Protein AF-A0A235EIR7-F1 (afdb_monomer)

Structure (mmCIF, N/CA/C/O backbone):
data_AF-A0A235EIR7-F1
#
_entry.id   AF-A0A235EIR7-F1
#
loop_
_atom_site.group_PDB
_atom_site.id
_atom_site.type_symbol
_atom_site.label_atom_id
_atom_site.label_alt_id
_atom_site.label_comp_id
_atom_site.label_asym_id
_atom_site.label_entity_id
_atom_site.label_seq_id
_atom_site.pdbx_PDB_ins_code
_atom_site.Cartn_x
_atom_site.Cartn_y
_atom_site.Cartn_z
_atom_site.occupancy
_atom_site.B_iso_or_equiv
_atom_site.auth_seq_id
_atom_site.auth_comp_id
_atom_site.auth_asym_id
_atom_site.auth_atom_id
_atom_site.pdbx_PDB_model_num
ATOM 1 N N . MET A 1 1 ? 25.222 9.304 -8.897 1.00 61.84 1 MET A N 1
ATOM 2 C CA . MET A 1 1 ? 23.855 8.825 -8.604 1.00 61.84 1 MET A CA 1
ATOM 3 C C . MET A 1 1 ? 22.902 9.972 -8.895 1.00 61.84 1 MET A C 1
ATOM 5 O O . MET A 1 1 ? 23.181 11.070 -8.431 1.00 61.84 1 MET A O 1
ATOM 9 N N . SER A 1 2 ? 21.872 9.771 -9.722 1.00 89.44 2 SER A N 1
ATOM 10 C CA . SER A 1 2 ? 20.878 10.826 -9.991 1.00 89.44 2 SER A CA 1
ATOM 11 C C . SER A 1 2 ? 20.005 11.086 -8.756 1.00 89.44 2 SER A C 1
ATOM 13 O O . SER A 1 2 ? 19.910 10.228 -7.878 1.00 89.44 2 SER A O 1
ATOM 15 N N . LEU A 1 3 ? 19.339 12.244 -8.689 1.00 94.12 3 LEU A N 1
ATOM 16 C CA . LEU A 1 3 ? 18.404 12.558 -7.595 1.00 94.12 3 LEU A CA 1
ATOM 17 C C . LEU A 1 3 ? 17.254 11.540 -7.521 1.00 94.12 3 LEU A C 1
ATOM 19 O O . LEU A 1 3 ? 16.863 11.138 -6.430 1.00 94.12 3 LEU A O 1
ATOM 23 N N . LEU A 1 4 ? 16.786 11.050 -8.674 1.00 95.69 4 LEU A N 1
ATOM 24 C CA . LEU A 1 4 ? 15.785 9.984 -8.756 1.00 95.69 4 LEU A CA 1
ATOM 25 C C . LEU A 1 4 ? 16.284 8.682 -8.115 1.00 95.69 4 LEU A C 1
ATOM 27 O O . LEU A 1 4 ? 15.592 8.085 -7.296 1.00 95.69 4 LEU A O 1
ATOM 31 N N . GLN A 1 5 ? 17.505 8.255 -8.457 1.00 95.31 5 GLN A N 1
ATOM 32 C CA . GLN A 1 5 ? 18.112 7.061 -7.863 1.00 95.31 5 GLN A CA 1
ATOM 33 C C . GLN A 1 5 ? 18.296 7.219 -6.351 1.00 95.31 5 GLN A C 1
ATOM 35 O O . GLN A 1 5 ? 18.041 6.277 -5.607 1.00 95.31 5 GLN A O 1
ATOM 40 N N . ALA A 1 6 ? 18.707 8.407 -5.898 1.00 96.00 6 ALA A N 1
ATOM 41 C CA . ALA A 1 6 ? 18.855 8.708 -4.479 1.00 96.00 6 ALA A CA 1
ATOM 42 C C . ALA A 1 6 ? 17.518 8.587 -3.732 1.00 96.00 6 ALA A C 1
ATOM 44 O O . ALA A 1 6 ? 17.465 7.967 -2.673 1.00 96.00 6 ALA A O 1
ATOM 45 N N . GLN A 1 7 ? 16.436 9.130 -4.300 1.00 96.12 7 GLN A N 1
ATOM 46 C CA . GLN A 1 7 ? 15.106 9.062 -3.696 1.00 96.12 7 GLN A CA 1
ATOM 47 C C . GLN A 1 7 ? 14.572 7.625 -3.651 1.00 96.12 7 GLN A C 1
ATOM 49 O O . GLN A 1 7 ? 14.084 7.198 -2.610 1.00 96.12 7 GLN A O 1
ATOM 54 N N . LEU A 1 8 ? 14.715 6.855 -4.734 1.00 97.69 8 LEU A N 1
ATOM 55 C CA . LEU A 1 8 ? 14.309 5.445 -4.760 1.00 97.69 8 LEU A CA 1
ATOM 56 C C . LEU A 1 8 ? 15.098 4.599 -3.753 1.00 97.69 8 LEU A C 1
ATOM 58 O O . LEU A 1 8 ? 14.519 3.742 -3.092 1.00 97.69 8 LEU A O 1
ATOM 62 N N . ALA A 1 9 ? 16.400 4.854 -3.602 1.00 97.12 9 ALA A N 1
ATOM 63 C CA . ALA A 1 9 ? 17.218 4.181 -2.597 1.00 97.12 9 ALA A CA 1
ATOM 64 C C . ALA A 1 9 ? 16.769 4.538 -1.170 1.00 97.12 9 ALA A C 1
ATOM 66 O O . ALA A 1 9 ? 16.620 3.645 -0.340 1.00 97.12 9 ALA A O 1
ATOM 67 N N . ALA A 1 10 ? 16.500 5.818 -0.893 1.00 96.88 10 ALA A N 1
ATOM 68 C CA . ALA A 1 10 ? 15.981 6.258 0.402 1.00 96.88 10 ALA A CA 1
ATOM 69 C C . ALA A 1 10 ? 14.604 5.646 0.709 1.00 96.88 10 ALA A C 1
ATOM 71 O O . ALA A 1 10 ? 14.389 5.152 1.812 1.00 96.88 10 ALA A O 1
ATOM 72 N N . ALA A 1 11 ? 13.703 5.608 -0.276 1.00 98.06 11 ALA A N 1
ATOM 73 C CA . ALA A 1 11 ? 12.389 4.990 -0.144 1.00 98.06 11 ALA A CA 1
ATOM 74 C C . ALA A 1 11 ? 12.488 3.477 0.104 1.00 98.06 11 ALA A C 1
ATOM 76 O O . ALA A 1 11 ? 11.821 2.958 0.993 1.00 98.06 11 ALA A O 1
ATOM 77 N N . ALA A 1 12 ? 13.363 2.767 -0.615 1.00 98.31 12 ALA A N 1
ATOM 78 C CA . ALA A 1 12 ? 13.602 1.347 -0.366 1.00 98.31 12 ALA A CA 1
ATOM 79 C C . ALA A 1 12 ? 14.111 1.099 1.063 1.00 98.31 12 ALA A C 1
ATOM 81 O O . ALA A 1 12 ? 13.585 0.230 1.751 1.00 98.31 12 ALA A O 1
ATOM 82 N N . LEU A 1 13 ? 15.078 1.893 1.540 1.00 97.94 13 LEU A N 1
ATOM 83 C CA . LEU A 1 13 ? 15.561 1.801 2.921 1.00 97.94 13 LEU A CA 1
ATOM 84 C C . LEU A 1 13 ? 14.446 2.085 3.929 1.00 97.94 13 LEU A C 1
ATOM 86 O O . LEU A 1 13 ? 14.312 1.353 4.900 1.00 97.94 13 LEU A O 1
ATOM 90 N N . PHE A 1 14 ? 13.616 3.095 3.682 1.00 97.81 14 PHE A N 1
ATOM 91 C CA . PHE A 1 14 ? 12.465 3.405 4.523 1.00 97.81 14 PHE A CA 1
ATOM 92 C C . PHE A 1 14 ? 11.480 2.227 4.604 1.00 97.81 14 PHE A C 1
ATOM 94 O O . PHE A 1 14 ? 11.124 1.787 5.697 1.00 97.81 14 PHE A O 1
ATOM 101 N N . PHE A 1 15 ? 11.085 1.652 3.467 1.00 98.56 15 PHE A N 1
ATOM 102 C CA . PHE A 1 15 ? 10.171 0.509 3.443 1.00 98.56 15 PHE A CA 1
ATOM 103 C C . PHE A 1 15 ? 10.779 -0.738 4.101 1.00 98.56 15 PHE A C 1
ATOM 105 O O . PHE A 1 15 ? 10.100 -1.425 4.863 1.00 98.56 15 PHE A O 1
ATOM 112 N N . GLU A 1 16 ? 12.055 -1.031 3.857 1.00 98.25 16 GLU A N 1
ATOM 113 C CA . GLU A 1 16 ? 12.691 -2.242 4.385 1.00 98.25 16 GLU A CA 1
ATOM 114 C C . GLU A 1 16 ? 13.093 -2.114 5.862 1.00 98.25 16 GLU A C 1
ATOM 116 O O . GLU A 1 16 ? 12.940 -3.070 6.620 1.00 98.25 16 GLU A O 1
ATOM 121 N N . GLN A 1 17 ? 13.584 -0.953 6.298 1.00 97.00 17 GLN A N 1
ATOM 122 C CA . GLN A 1 17 ? 14.149 -0.770 7.641 1.00 97.00 17 GLN A CA 1
ATOM 123 C C . GLN A 1 17 ? 13.152 -0.157 8.622 1.00 97.00 17 GLN A C 1
ATOM 125 O O . GLN A 1 17 ? 13.036 -0.640 9.747 1.00 97.00 17 GLN A O 1
ATOM 130 N N . GLU A 1 18 ? 12.399 0.862 8.202 1.00 95.31 18 GLU A N 1
ATOM 131 C CA . GLU A 1 18 ? 11.473 1.562 9.099 1.00 95.31 18 GLU A CA 1
ATOM 132 C C . GLU A 1 18 ? 10.113 0.867 9.180 1.00 95.31 18 GLU A C 1
ATOM 134 O O . GLU A 1 18 ? 9.517 0.793 10.259 1.00 95.31 18 GLU A O 1
ATOM 139 N N . LEU A 1 19 ? 9.640 0.312 8.056 1.00 96.88 19 LEU A N 1
ATOM 140 C CA . LEU A 1 19 ? 8.395 -0.464 8.000 1.00 96.88 19 LEU A CA 1
ATOM 141 C C . LEU A 1 19 ? 8.618 -1.981 8.111 1.00 96.88 19 LEU A C 1
ATOM 143 O O . LEU A 1 19 ? 7.667 -2.727 8.344 1.00 96.88 19 LEU A O 1
ATOM 147 N N . GLY A 1 20 ? 9.857 -2.460 7.967 1.00 97.50 20 GLY A N 1
ATOM 148 C CA . GLY A 1 20 ? 10.180 -3.885 8.076 1.00 97.50 20 GLY A CA 1
ATOM 149 C C . GLY A 1 20 ? 9.637 -4.738 6.925 1.00 97.50 20 GLY A C 1
ATOM 150 O O . GLY A 1 20 ? 9.387 -5.935 7.129 1.00 97.50 20 GLY A O 1
ATOM 151 N N . LEU A 1 21 ? 9.395 -4.131 5.757 1.00 98.44 21 LEU A N 1
ATOM 152 C CA . LEU A 1 21 ? 8.868 -4.810 4.576 1.00 98.44 21 LEU A CA 1
ATOM 153 C C . LEU A 1 21 ? 9.957 -5.603 3.857 1.00 98.44 21 LEU A C 1
ATOM 155 O O . LEU A 1 21 ? 11.129 -5.235 3.826 1.00 98.44 21 LEU A O 1
ATOM 159 N N . GLN A 1 22 ? 9.557 -6.699 3.228 1.00 97.56 22 GLN A N 1
ATOM 160 C CA . GLN A 1 22 ? 10.432 -7.476 2.368 1.00 97.56 22 GLN A CA 1
ATOM 161 C C . GLN A 1 22 ? 10.454 -6.868 0.965 1.00 97.56 22 GLN A C 1
ATOM 163 O O . GLN A 1 22 ? 9.411 -6.585 0.378 1.00 97.56 22 GLN A O 1
ATOM 168 N N . SER A 1 23 ? 11.663 -6.699 0.426 1.00 96.56 23 SER A N 1
ATOM 169 C CA . SER A 1 23 ? 11.887 -6.221 -0.939 1.00 96.56 23 SER A CA 1
ATOM 170 C C . SER A 1 23 ? 11.016 -6.975 -1.959 1.00 96.56 23 SER A C 1
ATOM 172 O O . SER A 1 23 ? 11.012 -8.213 -1.919 1.00 96.56 23 SER A O 1
ATOM 174 N N . PRO A 1 24 ? 10.367 -6.298 -2.931 1.00 95.44 24 PRO A N 1
ATOM 175 C CA . PRO A 1 24 ? 9.534 -6.947 -3.946 1.00 95.44 24 PRO A CA 1
ATOM 176 C C . PRO A 1 24 ? 10.280 -8.060 -4.687 1.00 95.44 24 PRO A C 1
ATOM 178 O O . PRO A 1 24 ? 9.739 -9.134 -4.918 1.00 95.44 24 PRO A O 1
ATOM 181 N N . LEU A 1 25 ? 11.570 -7.858 -4.973 1.00 94.25 25 LEU A N 1
ATOM 182 C CA . LEU A 1 25 ? 12.414 -8.829 -5.683 1.00 94.25 25 LEU A CA 1
ATOM 183 C C . LEU A 1 25 ? 12.641 -10.136 -4.906 1.00 94.25 25 LEU A C 1
ATOM 185 O O . LEU A 1 25 ? 13.075 -11.133 -5.480 1.00 94.25 25 LEU A O 1
ATOM 189 N N . LYS A 1 26 ? 12.370 -10.132 -3.598 1.00 94.50 26 LYS A N 1
ATOM 190 C CA . LYS A 1 26 ? 12.473 -11.299 -2.718 1.00 94.50 26 LYS A CA 1
ATOM 191 C C . LYS A 1 26 ? 11.108 -11.914 -2.413 1.00 94.50 26 LYS A C 1
ATOM 193 O O . LYS A 1 26 ? 11.068 -12.936 -1.738 1.00 94.50 26 LYS A O 1
ATOM 198 N N . MET A 1 27 ? 9.999 -11.304 -2.830 1.00 94.00 27 MET A N 1
ATOM 199 C CA . MET A 1 27 ? 8.659 -11.801 -2.507 1.00 94.00 27 MET A CA 1
ATOM 200 C C . MET A 1 27 ? 8.339 -13.079 -3.292 1.00 94.00 27 MET A C 1
ATOM 202 O O . MET A 1 27 ? 8.715 -13.161 -4.463 1.00 94.00 27 MET A O 1
ATOM 206 N N . PRO A 1 28 ? 7.598 -14.049 -2.716 1.00 91.06 28 PRO A N 1
ATOM 207 C CA . PRO A 1 28 ? 7.274 -15.313 -3.387 1.00 91.06 28 PRO A CA 1
ATOM 208 C C . PRO A 1 28 ? 6.647 -15.146 -4.777 1.00 91.06 28 PRO A C 1
ATOM 210 O O . PRO A 1 28 ? 6.964 -15.911 -5.683 1.00 91.06 28 PRO A O 1
ATOM 213 N N . ARG A 1 29 ? 5.824 -14.103 -4.974 1.00 90.44 29 ARG A N 1
ATOM 214 C CA . ARG A 1 29 ? 5.215 -13.755 -6.273 1.00 90.44 29 ARG A CA 1
ATOM 215 C C . ARG A 1 29 ? 6.249 -13.579 -7.394 1.00 90.44 29 ARG A C 1
ATOM 217 O O . ARG A 1 29 ? 5.975 -13.874 -8.552 1.00 90.44 29 ARG A O 1
ATOM 224 N N . TYR A 1 30 ? 7.434 -13.094 -7.047 1.00 91.56 30 TYR A N 1
ATOM 225 C CA . TYR A 1 30 ? 8.451 -12.621 -7.980 1.00 91.56 30 TYR A CA 1
ATOM 226 C C . TYR A 1 30 ? 9.769 -13.402 -7.906 1.00 91.56 30 TYR A C 1
ATOM 228 O O . TYR A 1 30 ? 10.601 -13.326 -8.818 1.00 91.56 30 TYR A O 1
ATOM 236 N N . GLN A 1 31 ? 9.962 -14.164 -6.831 1.00 84.88 31 GLN A N 1
ATOM 237 C CA . GLN A 1 31 ? 11.179 -14.903 -6.548 1.00 84.88 31 GLN A CA 1
ATOM 238 C C . GLN A 1 31 ? 11.546 -15.837 -7.710 1.00 84.88 31 GLN A C 1
ATOM 240 O O . GLN A 1 31 ? 10.731 -16.610 -8.207 1.00 84.88 31 GLN A O 1
ATOM 245 N N . GLY A 1 32 ? 12.797 -15.742 -8.167 1.00 84.25 32 GLY A N 1
ATOM 246 C CA . GLY A 1 32 ? 13.323 -16.552 -9.270 1.00 84.25 32 GLY A CA 1
ATOM 247 C C . GLY A 1 32 ? 12.930 -16.084 -10.678 1.00 84.25 32 GLY A C 1
ATOM 248 O O . GLY A 1 32 ? 13.544 -16.542 -11.638 1.00 84.25 32 GLY A O 1
ATOM 249 N N . GLN A 1 33 ? 11.980 -15.152 -10.821 1.00 86.50 33 GLN A N 1
ATOM 250 C CA . GLN A 1 33 ? 11.515 -14.656 -12.125 1.00 86.50 33 GLN A CA 1
ATOM 251 C C . GLN A 1 33 ? 12.112 -13.298 -12.505 1.00 86.50 33 GLN A C 1
ATOM 253 O O . GLN A 1 33 ? 12.386 -13.047 -13.679 1.00 86.50 33 GLN A O 1
ATOM 258 N N . ILE A 1 34 ? 12.314 -12.424 -11.518 1.00 90.06 34 ILE A N 1
ATOM 259 C CA . ILE A 1 34 ? 12.848 -11.074 -11.712 1.00 90.06 34 ILE A CA 1
ATOM 260 C C . ILE A 1 34 ? 14.072 -10.846 -10.827 1.00 90.06 34 ILE A C 1
ATOM 262 O O . ILE A 1 34 ? 14.204 -11.435 -9.755 1.00 90.06 34 ILE A O 1
ATOM 266 N N . ARG A 1 35 ? 14.976 -9.970 -11.270 1.00 89.44 35 ARG A N 1
ATOM 267 C CA . ARG A 1 35 ? 16.183 -9.589 -10.507 1.00 89.44 35 ARG A CA 1
ATOM 268 C C . ARG A 1 35 ? 16.364 -8.084 -10.354 1.00 89.44 35 ARG A C 1
ATOM 270 O O . AR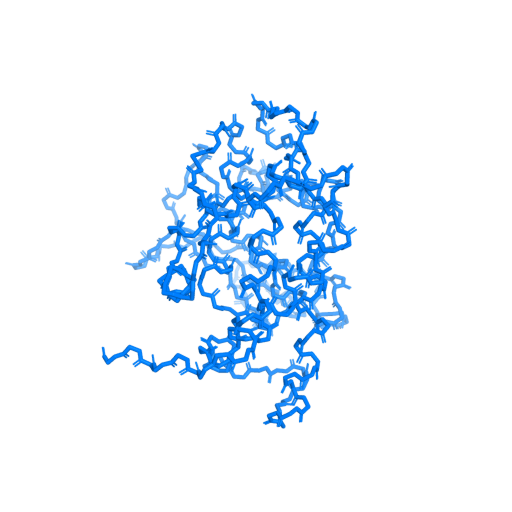G A 1 35 ? 17.307 -7.649 -9.701 1.00 89.44 35 ARG A O 1
ATOM 277 N N . ARG A 1 36 ? 15.490 -7.293 -10.974 1.00 92.06 36 ARG A N 1
ATOM 278 C CA . ARG A 1 36 ? 15.582 -5.836 -10.992 1.00 92.06 36 ARG A CA 1
ATOM 279 C C . ARG A 1 36 ? 14.213 -5.189 -11.146 1.00 92.06 36 ARG A C 1
ATOM 281 O O . ARG A 1 36 ? 13.247 -5.833 -11.562 1.00 92.06 36 ARG A O 1
ATOM 288 N N . ILE A 1 37 ? 14.185 -3.905 -10.820 1.00 94.69 37 ILE A N 1
ATOM 289 C CA . ILE A 1 37 ? 13.099 -2.989 -11.137 1.00 94.69 37 ILE A CA 1
ATOM 290 C C . ILE A 1 37 ? 13.652 -2.020 -12.180 1.00 94.69 37 ILE A C 1
ATOM 292 O O . ILE A 1 37 ? 14.618 -1.306 -11.910 1.00 94.69 37 ILE A O 1
ATOM 296 N N . 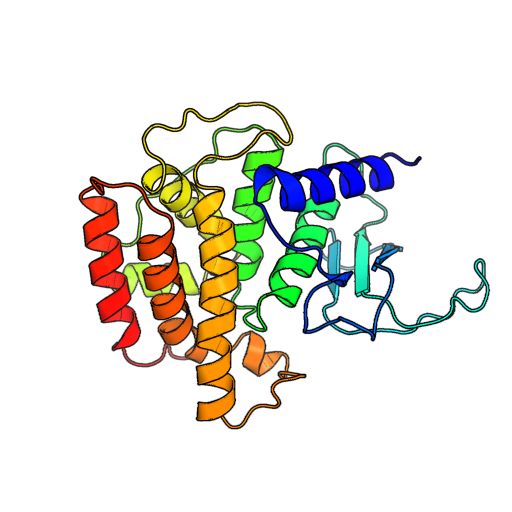ASP A 1 38 ? 13.062 -2.023 -13.368 1.00 94.50 38 ASP A N 1
ATOM 297 C CA . ASP A 1 38 ? 13.396 -1.082 -14.424 1.00 94.50 38 ASP A CA 1
ATOM 298 C C . ASP A 1 38 ? 12.594 0.205 -14.202 1.00 94.50 38 ASP A C 1
ATOM 300 O O . ASP A 1 38 ? 11.373 0.175 -14.046 1.00 94.50 38 ASP A O 1
ATOM 304 N N . VAL A 1 39 ? 13.290 1.343 -14.173 1.00 95.38 39 VAL A N 1
ATOM 305 C CA . VAL A 1 39 ? 12.678 2.663 -13.974 1.00 95.38 39 VAL A CA 1
ATOM 306 C C . VAL A 1 39 ? 12.725 3.429 -15.287 1.00 95.38 39 VAL A C 1
ATOM 308 O O . VAL A 1 39 ? 13.803 3.742 -15.798 1.00 95.38 39 VAL A O 1
ATOM 311 N N . HIS A 1 40 ? 11.559 3.719 -15.852 1.00 94.56 40 HIS A N 1
ATOM 312 C CA . HIS A 1 40 ? 11.405 4.454 -17.102 1.00 94.56 40 HIS A CA 1
ATOM 313 C C . HIS A 1 40 ? 11.014 5.894 -16.804 1.00 94.56 40 HIS A C 1
ATOM 315 O O . HIS A 1 40 ? 10.059 6.137 -16.077 1.00 94.56 40 HIS A O 1
ATOM 321 N N . VAL A 1 41 ? 11.726 6.852 -17.393 1.00 95.12 41 VAL A N 1
ATOM 322 C CA . VAL A 1 41 ? 11.374 8.275 -17.314 1.00 95.12 41 VAL A CA 1
ATOM 323 C C . VAL A 1 41 ? 10.823 8.691 -18.669 1.00 95.12 41 VAL A C 1
ATOM 325 O O . VAL A 1 41 ? 11.571 8.746 -19.646 1.00 95.12 41 VAL A O 1
ATOM 328 N N . LEU A 1 42 ? 9.509 8.903 -18.745 1.00 94.50 42 LEU A N 1
ATOM 329 C CA . LEU A 1 42 ? 8.774 9.063 -20.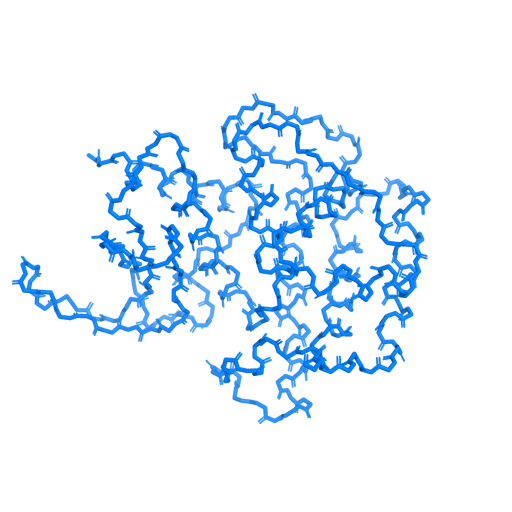002 1.00 94.50 42 LEU A CA 1
ATOM 330 C C . LEU A 1 42 ? 7.820 10.256 -19.938 1.00 94.50 42 LEU A C 1
ATOM 332 O O . LEU A 1 42 ? 7.319 10.615 -18.876 1.00 94.50 42 LEU A O 1
ATOM 336 N N . GLN A 1 43 ? 7.508 10.846 -21.093 1.00 95.12 43 GLN A N 1
ATOM 337 C CA . GLN A 1 43 ? 6.390 11.780 -21.181 1.00 95.12 43 GLN A CA 1
ATOM 338 C C . GLN A 1 43 ? 5.080 10.997 -21.030 1.00 95.12 43 GLN A C 1
ATOM 340 O O . GLN A 1 43 ? 4.770 10.144 -21.861 1.00 95.12 43 GLN A O 1
ATOM 345 N N . LEU A 1 44 ? 4.317 11.284 -19.976 1.00 91.75 44 LEU A N 1
ATOM 346 C CA . LEU A 1 44 ? 3.045 10.615 -19.708 1.00 91.75 44 LEU A CA 1
ATOM 347 C C . LEU A 1 44 ? 1.880 11.444 -20.233 1.00 91.75 44 LEU A C 1
ATOM 349 O O . LEU A 1 44 ? 1.870 12.668 -20.120 1.00 91.75 44 LEU A O 1
ATOM 353 N N . ALA A 1 45 ? 0.883 10.763 -20.802 1.00 86.88 45 ALA A N 1
ATOM 354 C CA . ALA A 1 45 ? -0.353 11.407 -21.240 1.00 86.88 45 ALA A CA 1
ATOM 355 C C . ALA A 1 45 ? -1.239 11.823 -20.052 1.00 86.88 45 ALA A C 1
ATOM 357 O O . ALA A 1 45 ? -2.006 12.778 -20.161 1.00 86.88 45 ALA A O 1
ATOM 358 N N . ARG A 1 46 ? -1.163 11.085 -18.935 1.00 86.12 46 ARG A N 1
ATOM 359 C CA . ARG A 1 46 ? -1.896 11.321 -17.682 1.00 86.12 46 ARG A CA 1
ATOM 360 C C . ARG A 1 46 ? -1.085 10.795 -16.498 1.00 86.12 46 ARG A C 1
ATOM 362 O O . ARG A 1 46 ? -0.348 9.826 -16.657 1.00 86.12 46 ARG A O 1
ATOM 369 N N . GLY A 1 47 ? -1.300 11.386 -15.323 1.00 88.12 47 GLY A N 1
ATOM 370 C CA . GLY A 1 47 ? -0.644 10.983 -14.078 1.00 88.12 47 GLY A CA 1
ATOM 371 C C . GLY A 1 47 ? 0.822 11.415 -13.987 1.00 88.12 47 GLY A C 1
ATOM 372 O O . GLY A 1 47 ? 1.390 11.963 -14.932 1.00 88.12 47 GLY A O 1
ATOM 373 N N . ASN A 1 48 ? 1.422 11.172 -12.822 1.00 93.56 48 ASN A N 1
ATOM 374 C CA . ASN A 1 48 ? 2.828 11.486 -12.549 1.00 93.56 48 ASN A CA 1
ATOM 375 C C . ASN A 1 48 ? 3.725 10.241 -12.568 1.00 93.56 48 ASN A C 1
ATOM 377 O O . ASN A 1 48 ? 4.939 10.370 -12.726 1.00 93.56 48 ASN A O 1
ATOM 381 N N . GLY A 1 49 ? 3.141 9.051 -12.435 1.00 96.00 49 GLY A N 1
ATOM 382 C CA . GLY A 1 49 ? 3.850 7.783 -12.433 1.00 96.00 49 GLY A CA 1
ATOM 383 C C . GLY A 1 49 ? 2.898 6.593 -12.533 1.00 96.00 49 GLY A C 1
ATOM 384 O O . GLY A 1 49 ? 1.679 6.766 -12.608 1.00 96.00 49 GLY A O 1
ATOM 385 N N . SER A 1 50 ? 3.478 5.399 -12.624 1.00 96.25 50 SER A N 1
ATOM 386 C CA . SER A 1 50 ? 2.765 4.125 -12.513 1.00 96.25 50 SER A CA 1
ATOM 387 C C . SER A 1 50 ? 3.722 2.978 -12.187 1.00 96.25 50 SER A C 1
ATOM 389 O O . SER A 1 50 ? 4.795 2.884 -12.794 1.00 96.25 50 SER A O 1
ATOM 391 N N . ALA A 1 51 ? 3.287 2.036 -11.357 1.00 96.94 51 ALA A N 1
ATOM 392 C CA . ALA A 1 51 ? 3.965 0.766 -11.123 1.00 96.94 51 ALA A CA 1
ATOM 393 C C . ALA A 1 51 ? 3.244 -0.407 -11.805 1.00 96.94 51 ALA A C 1
ATOM 395 O O . ALA A 1 51 ? 2.038 -0.595 -11.638 1.00 96.94 51 ALA A O 1
ATOM 396 N N . GLY A 1 52 ? 4.000 -1.227 -12.537 1.00 94.38 52 GLY A N 1
ATOM 397 C CA . GLY A 1 52 ? 3.528 -2.491 -13.101 1.00 94.38 52 GLY A CA 1
ATOM 398 C C . GLY A 1 52 ? 3.805 -3.666 -12.164 1.00 94.38 52 GLY A C 1
ATOM 399 O O . GLY A 1 52 ? 4.867 -3.738 -11.550 1.00 94.38 52 GLY A O 1
ATOM 400 N N . ASP A 1 53 ? 2.871 -4.610 -12.091 1.00 93.06 53 ASP A N 1
ATOM 401 C CA . ASP A 1 53 ? 2.960 -5.828 -11.273 1.00 93.06 53 ASP A CA 1
ATOM 402 C C . ASP A 1 53 ? 3.316 -7.089 -12.080 1.00 93.06 53 ASP A C 1
ATOM 404 O O . ASP A 1 53 ? 3.461 -8.180 -11.526 1.00 93.06 53 ASP A O 1
ATOM 408 N N . ALA A 1 54 ? 3.460 -6.955 -13.397 1.00 92.00 54 ALA A N 1
ATOM 409 C CA . ALA A 1 54 ? 3.874 -8.030 -14.283 1.00 92.00 54 ALA A CA 1
ATOM 410 C C . ALA A 1 54 ? 5.404 -8.098 -14.413 1.00 92.00 54 ALA A C 1
ATOM 412 O O . ALA A 1 54 ? 6.096 -7.080 -14.474 1.00 92.00 54 ALA A O 1
ATOM 413 N N . ALA A 1 55 ? 5.931 -9.318 -14.531 1.00 91.69 55 ALA A N 1
ATOM 414 C CA . ALA A 1 55 ? 7.328 -9.555 -14.876 1.00 91.69 55 ALA A CA 1
ATOM 415 C C . ALA A 1 55 ? 7.524 -9.386 -16.394 1.00 91.69 55 ALA A C 1
ATOM 417 O O . ALA A 1 55 ? 7.205 -10.288 -17.172 1.00 91.69 55 ALA A O 1
ATOM 418 N N . ILE A 1 56 ? 8.068 -8.245 -16.821 1.00 90.88 56 ILE A N 1
ATOM 419 C CA . ILE A 1 56 ? 8.214 -7.884 -18.239 1.00 90.88 56 ILE A CA 1
ATOM 420 C C . ILE A 1 56 ? 9.680 -7.956 -18.668 1.00 90.88 56 ILE A C 1
ATOM 422 O O . ILE A 1 56 ? 10.578 -7.535 -17.943 1.00 90.88 56 ILE A O 1
ATOM 426 N N . GLN A 1 57 ? 9.942 -8.475 -19.869 1.00 89.06 57 GLN A N 1
ATOM 427 C CA . GLN A 1 57 ? 11.259 -8.386 -20.499 1.00 89.06 57 GLN A CA 1
ATOM 428 C C . GLN A 1 57 ? 11.269 -7.233 -21.505 1.00 89.06 57 GLN A C 1
ATOM 430 O O . GLN A 1 57 ? 10.604 -7.296 -22.539 1.00 89.06 57 GLN A O 1
ATOM 435 N N . TYR A 1 58 ? 12.049 -6.193 -21.215 1.00 85.00 58 TYR A N 1
ATOM 436 C CA . TYR A 1 58 ? 12.253 -5.074 -22.130 1.00 85.00 58 TYR A CA 1
ATOM 437 C C . TYR A 1 58 ? 13.503 -5.261 -22.982 1.00 85.00 58 TYR A C 1
ATOM 439 O O . TYR A 1 58 ? 14.521 -5.789 -22.537 1.00 85.00 58 TYR A O 1
ATOM 447 N N . ARG A 1 59 ? 13.437 -4.755 -24.215 1.00 83.19 59 ARG A N 1
ATOM 448 C CA . ARG A 1 59 ? 14.587 -4.629 -25.112 1.00 83.19 59 ARG A CA 1
ATOM 449 C C . ARG A 1 59 ? 14.926 -3.157 -25.282 1.00 83.19 59 ARG A C 1
ATOM 451 O O . ARG A 1 59 ? 14.204 -2.421 -25.955 1.00 83.19 59 ARG A O 1
ATOM 458 N N . TYR A 1 60 ? 16.026 -2.723 -24.679 1.00 83.69 60 TYR A N 1
ATOM 459 C CA . TYR A 1 60 ? 16.453 -1.331 -24.744 1.00 83.69 60 TYR A CA 1
ATOM 460 C C . TYR A 1 60 ? 17.482 -1.127 -25.849 1.00 83.69 60 TYR A C 1
ATOM 462 O O . TYR A 1 60 ? 18.555 -1.722 -25.835 1.00 83.69 60 TYR A O 1
ATOM 470 N N . ARG A 1 61 ? 17.209 -0.193 -26.767 1.00 80.62 61 ARG A N 1
ATOM 471 C CA . ARG A 1 61 ? 18.138 0.134 -27.864 1.00 80.62 61 ARG A CA 1
ATOM 472 C C . ARG A 1 61 ? 19.526 0.568 -27.373 1.00 80.62 61 ARG A C 1
ATOM 474 O O . ARG A 1 61 ? 20.515 0.237 -28.009 1.00 80.62 61 ARG A O 1
ATOM 481 N N . LYS A 1 62 ? 19.594 1.319 -26.264 1.00 77.81 62 LYS A N 1
ATOM 482 C CA . LYS A 1 62 ? 20.844 1.895 -25.729 1.00 77.81 62 LYS A CA 1
ATOM 483 C C . LYS A 1 62 ? 21.547 1.041 -24.671 1.00 77.81 62 LYS A C 1
ATOM 485 O O . LYS A 1 62 ? 22.716 1.288 -24.409 1.00 77.81 62 LYS A O 1
ATOM 490 N N . PHE A 1 63 ? 20.858 0.074 -24.066 1.00 70.00 63 PHE A N 1
ATOM 491 C CA . PHE A 1 63 ? 21.409 -0.747 -22.979 1.00 70.00 63 PHE A CA 1
ATOM 492 C C . PHE A 1 63 ? 21.651 -2.205 -23.397 1.00 70.00 63 PHE A C 1
ATOM 494 O O . PHE A 1 63 ? 21.990 -3.026 -22.553 1.00 70.00 63 PHE A O 1
ATOM 501 N N . GLY A 1 64 ? 21.493 -2.536 -24.684 1.00 67.88 64 GLY A N 1
ATOM 502 C CA . GLY A 1 64 ? 21.572 -3.915 -25.165 1.00 67.88 64 GLY A CA 1
ATOM 503 C C . GLY A 1 64 ? 20.425 -4.788 -24.645 1.00 67.88 64 GLY A C 1
ATOM 504 O O . GLY A 1 64 ? 19.464 -4.301 -24.038 1.00 67.88 64 GLY A O 1
ATOM 505 N N . GLU A 1 65 ? 20.510 -6.093 -24.904 1.00 66.62 65 GLU A N 1
ATOM 506 C CA . GLU A 1 65 ? 19.595 -7.056 -24.297 1.00 66.62 65 GLU A CA 1
ATOM 507 C C . GLU A 1 65 ? 19.944 -7.189 -22.815 1.00 66.62 65 GLU A C 1
ATOM 509 O O . GLU A 1 65 ? 21.014 -7.661 -22.440 1.00 66.62 65 GLU A O 1
ATOM 514 N N . GLN A 1 66 ? 19.049 -6.700 -21.966 1.00 71.38 66 GLN A N 1
ATOM 515 C CA . GLN A 1 66 ? 19.172 -6.871 -20.531 1.00 71.38 66 GLN A CA 1
ATOM 516 C C . GLN A 1 66 ? 18.595 -8.243 -20.179 1.00 71.38 66 GLN A C 1
ATOM 518 O O . GLN A 1 66 ? 17.404 -8.483 -20.389 1.00 71.38 66 GLN A O 1
ATOM 523 N N . GLU A 1 67 ? 19.423 -9.149 -19.659 1.00 68.88 67 GLU A N 1
ATOM 524 C CA . GLU A 1 67 ? 18.979 -10.505 -19.330 1.00 68.88 67 GLU A CA 1
ATOM 525 C C . GLU A 1 67 ? 17.856 -10.493 -18.286 1.00 68.88 67 GLU A C 1
ATOM 527 O O . GLU A 1 67 ? 17.936 -9.806 -17.265 1.00 68.88 67 GLU A O 1
ATOM 532 N N . GLY A 1 68 ? 16.816 -11.289 -18.528 1.00 80.06 68 GLY A N 1
ATOM 533 C CA . GLY A 1 68 ? 15.742 -11.533 -17.570 1.00 80.06 68 GLY A CA 1
ATOM 534 C C . GLY A 1 68 ? 14.628 -10.483 -17.545 1.00 80.06 68 GLY A C 1
ATOM 535 O O . GLY A 1 68 ? 14.703 -9.411 -18.150 1.00 80.06 68 GLY A O 1
ATOM 536 N N . ARG A 1 69 ? 13.555 -10.841 -16.835 1.00 91.12 69 ARG A N 1
ATOM 537 C CA . ARG A 1 69 ? 12.372 -10.003 -16.627 1.00 91.12 69 ARG A CA 1
ATOM 538 C C . ARG A 1 69 ? 12.597 -9.035 -15.462 1.00 91.12 69 ARG A C 1
ATOM 540 O O . ARG A 1 69 ? 13.387 -9.303 -14.553 1.00 91.12 69 ARG A O 1
ATOM 547 N N . ALA A 1 70 ? 11.873 -7.927 -15.481 1.00 93.56 70 ALA A N 1
ATOM 548 C CA . ALA A 1 70 ? 11.903 -6.888 -14.466 1.00 93.56 70 ALA A CA 1
ATOM 549 C C . ALA A 1 70 ? 10.480 -6.488 -14.063 1.00 93.56 70 ALA A C 1
ATOM 551 O O . ALA A 1 70 ? 9.539 -6.631 -14.848 1.00 93.56 70 ALA A O 1
ATOM 552 N N . LEU A 1 71 ? 10.343 -5.956 -12.848 1.00 95.81 71 LEU A N 1
ATOM 553 C CA . LEU A 1 71 ? 9.218 -5.070 -12.539 1.00 95.81 71 LEU A CA 1
ATOM 554 C C . LEU A 1 71 ? 9.465 -3.709 -13.167 1.00 95.81 71 LEU A C 1
ATOM 556 O O . LEU A 1 71 ? 10.608 -3.356 -13.453 1.00 95.81 71 LEU A O 1
ATOM 560 N N . THR A 1 72 ? 8.399 -2.942 -13.353 1.00 96.31 72 THR A N 1
ATOM 561 C CA . THR A 1 72 ? 8.483 -1.649 -14.033 1.00 96.31 72 THR A CA 1
ATOM 562 C C . THR A 1 72 ? 7.934 -0.553 -13.152 1.00 96.31 72 THR A C 1
ATOM 564 O O . THR A 1 72 ? 6.806 -0.657 -12.676 1.00 96.31 72 THR A O 1
ATOM 567 N N . LEU A 1 73 ? 8.704 0.518 -13.005 1.00 97.69 73 LEU A N 1
ATOM 568 C CA . LEU A 1 73 ? 8.208 1.808 -12.549 1.00 97.69 73 LEU A CA 1
ATOM 569 C C . LEU A 1 73 ? 8.315 2.781 -13.712 1.00 97.69 73 LEU A C 1
ATOM 571 O O . LEU A 1 73 ? 9.359 2.877 -14.352 1.00 97.69 73 LEU A O 1
ATOM 575 N N . THR A 1 74 ? 7.250 3.516 -13.980 1.00 97.44 74 THR A N 1
ATOM 576 C CA . THR A 1 74 ? 7.269 4.624 -14.930 1.00 97.44 74 THR A CA 1
ATOM 577 C C . THR A 1 74 ? 7.084 5.920 -14.165 1.00 97.44 74 THR A C 1
ATOM 579 O O . THR A 1 74 ? 6.166 6.028 -13.362 1.00 97.44 74 THR A O 1
ATOM 582 N N . ILE A 1 75 ? 7.946 6.897 -14.423 1.00 97.94 75 ILE A N 1
ATOM 583 C CA . ILE A 1 75 ? 7.946 8.222 -13.808 1.00 97.94 75 ILE A CA 1
ATOM 584 C C . ILE A 1 75 ? 7.803 9.264 -14.918 1.00 97.94 75 ILE A C 1
ATOM 586 O O . ILE A 1 75 ? 8.430 9.152 -15.976 1.00 97.94 75 ILE A O 1
ATOM 590 N N . GLY A 1 76 ? 6.972 10.276 -14.685 1.00 97.31 76 GLY A N 1
ATOM 591 C CA . GLY A 1 76 ? 6.797 11.396 -15.601 1.00 97.31 76 GLY A CA 1
ATOM 592 C C . GLY A 1 76 ? 8.107 12.144 -15.839 1.00 97.31 76 GLY A C 1
ATOM 593 O O . GLY A 1 76 ? 8.856 12.421 -14.907 1.00 97.31 76 GLY A O 1
ATOM 594 N N . ALA A 1 77 ? 8.387 12.502 -17.091 1.00 95.75 77 ALA A N 1
ATOM 595 C CA . ALA A 1 77 ? 9.591 13.246 -17.466 1.00 95.75 77 ALA A CA 1
ATOM 596 C C . ALA A 1 77 ? 9.659 14.656 -16.853 1.00 95.75 77 ALA A C 1
ATOM 598 O O . ALA A 1 77 ? 10.739 15.232 -16.777 1.00 95.75 77 ALA A O 1
ATOM 599 N N . HIS A 1 78 ? 8.522 15.187 -16.397 1.00 93.62 78 HIS A N 1
ATOM 600 C CA . HIS A 1 78 ? 8.407 16.439 -15.646 1.00 93.62 78 HIS A CA 1
ATOM 601 C C . HIS A 1 78 ? 8.652 16.274 -14.140 1.00 93.62 78 HIS A C 1
ATOM 603 O O . HIS A 1 78 ? 8.436 17.216 -13.382 1.00 93.62 78 HIS A O 1
ATOM 609 N N . TRP A 1 79 ? 9.024 15.076 -13.680 1.00 95.88 79 TRP A N 1
ATOM 610 C CA . TRP A 1 79 ? 9.344 14.855 -12.278 1.00 95.88 79 TRP A CA 1
ATOM 611 C C . TRP A 1 79 ? 10.590 15.642 -11.875 1.00 95.88 79 TRP A C 1
ATOM 613 O O . TRP A 1 79 ? 11.647 15.531 -12.496 1.00 95.88 79 TRP A O 1
ATOM 623 N N . GLU A 1 80 ? 10.469 16.360 -10.764 1.00 93.81 80 GLU A N 1
ATOM 624 C CA . GLU A 1 80 ? 11.567 17.040 -10.094 1.00 93.81 80 GLU A CA 1
ATOM 625 C C . GLU A 1 80 ? 11.420 16.865 -8.574 1.00 93.81 80 GLU A C 1
ATOM 627 O O . GLU A 1 80 ? 10.297 16.836 -8.053 1.00 93.81 80 GLU A O 1
ATOM 632 N N . PRO A 1 81 ? 12.526 16.741 -7.822 1.00 91.25 81 PRO A N 1
ATOM 633 C CA . PRO A 1 81 ? 12.462 16.753 -6.365 1.00 91.25 81 PRO A CA 1
ATOM 634 C C . PRO A 1 81 ? 11.911 18.103 -5.860 1.00 91.25 81 PRO A C 1
ATOM 636 O O . PRO A 1 81 ? 12.177 19.134 -6.475 1.00 91.25 81 PRO A O 1
ATOM 639 N N . PRO A 1 82 ? 11.183 18.135 -4.727 1.00 91.19 82 PRO A N 1
ATOM 640 C CA . PRO A 1 82 ? 11.037 17.067 -3.734 1.00 91.19 82 PRO A CA 1
ATOM 641 C C . PRO A 1 82 ? 9.863 16.098 -3.976 1.00 91.19 82 PRO A C 1
ATOM 643 O O . PRO A 1 82 ? 9.547 15.327 -3.077 1.00 91.19 82 PRO A O 1
ATOM 646 N N . ASN A 1 83 ? 9.227 16.100 -5.155 1.00 93.94 83 ASN A N 1
ATOM 647 C CA . ASN A 1 83 ? 8.064 15.253 -5.452 1.00 93.94 83 ASN A CA 1
ATOM 648 C C . ASN A 1 83 ? 8.345 13.763 -5.156 1.00 93.94 83 ASN A C 1
ATOM 650 O O . ASN A 1 83 ? 9.314 13.199 -5.672 1.00 93.94 83 ASN A O 1
ATOM 654 N N . LEU A 1 84 ? 7.491 13.129 -4.347 1.00 96.31 84 LEU A N 1
ATOM 655 C CA . LEU A 1 84 ? 7.646 11.749 -3.878 1.00 96.31 84 LEU A CA 1
ATOM 656 C C . LEU A 1 84 ? 6.988 10.684 -4.767 1.00 96.31 84 LEU A C 1
ATOM 658 O O . LEU A 1 84 ? 7.018 9.509 -4.406 1.00 96.31 84 LEU A O 1
ATOM 662 N N . THR A 1 85 ? 6.508 11.044 -5.964 1.00 97.19 85 THR A N 1
ATOM 663 C CA . THR A 1 85 ? 5.935 10.084 -6.928 1.00 97.19 85 THR A CA 1
ATOM 664 C C . THR A 1 85 ? 6.798 8.814 -7.091 1.00 97.19 85 THR A C 1
ATOM 666 O O . THR A 1 85 ? 6.250 7.723 -6.996 1.00 97.19 85 THR A O 1
ATOM 669 N N . PRO A 1 86 ? 8.138 8.868 -7.252 1.00 98.06 86 PRO A N 1
ATOM 670 C CA . PRO A 1 86 ? 8.949 7.649 -7.316 1.00 98.06 86 PRO A CA 1
ATOM 671 C C . PRO A 1 86 ? 8.868 6.758 -6.073 1.00 98.06 86 PRO A C 1
ATOM 673 O O . PRO A 1 86 ? 8.894 5.536 -6.206 1.00 98.06 86 PRO A O 1
ATOM 676 N N . ALA A 1 87 ? 8.765 7.339 -4.876 1.00 98.00 87 ALA A N 1
ATOM 677 C CA . ALA A 1 87 ? 8.578 6.584 -3.642 1.00 98.00 87 ALA A CA 1
ATOM 678 C C . ALA A 1 87 ? 7.169 5.968 -3.566 1.00 98.00 87 ALA A C 1
ATOM 680 O O . ALA A 1 87 ? 7.045 4.808 -3.176 1.00 98.00 87 ALA A O 1
ATOM 681 N N . HIS A 1 88 ? 6.138 6.707 -3.993 1.00 98.31 88 HIS A N 1
ATOM 682 C CA . HIS A 1 88 ? 4.754 6.226 -4.113 1.00 98.31 88 HIS A CA 1
ATOM 683 C C . HIS A 1 88 ? 4.656 5.023 -5.059 1.00 98.31 88 HIS A C 1
ATOM 685 O O . HIS A 1 88 ? 4.197 3.952 -4.664 1.00 98.31 88 HIS A O 1
ATOM 691 N N . GLU A 1 89 ? 5.194 5.146 -6.275 1.00 98.50 89 GLU A N 1
ATOM 692 C CA . GLU A 1 89 ? 5.193 4.049 -7.250 1.00 98.50 89 GLU A CA 1
ATOM 693 C C . GLU A 1 89 ? 6.034 2.857 -6.779 1.00 98.50 89 GLU A C 1
ATOM 695 O O . GLU A 1 89 ? 5.664 1.698 -6.975 1.00 98.50 89 GLU A O 1
ATOM 700 N N . LEU A 1 90 ? 7.164 3.107 -6.109 1.00 98.69 90 LEU A N 1
ATOM 701 C CA . LEU A 1 90 ? 7.942 2.025 -5.516 1.00 98.69 90 LEU A CA 1
ATOM 702 C C . LEU A 1 90 ? 7.134 1.289 -4.438 1.00 98.69 90 LEU A C 1
ATOM 704 O O . LEU A 1 90 ? 7.195 0.062 -4.387 1.00 98.69 90 LEU A O 1
ATOM 708 N N . PHE A 1 91 ? 6.354 1.993 -3.614 1.00 98.69 91 PHE A N 1
ATOM 709 C CA . PHE A 1 91 ? 5.512 1.359 -2.600 1.00 98.69 91 PHE A CA 1
ATOM 710 C C . PHE A 1 91 ? 4.453 0.435 -3.212 1.00 98.69 91 PHE A C 1
ATOM 712 O O . PHE A 1 91 ? 4.230 -0.658 -2.690 1.00 98.69 91 PHE A O 1
ATOM 719 N N . HIS A 1 92 ? 3.876 0.791 -4.362 1.00 98.69 92 HIS A N 1
ATOM 720 C CA . HIS A 1 92 ? 2.988 -0.118 -5.089 1.00 98.69 92 HIS A CA 1
ATOM 721 C C . HIS A 1 92 ? 3.670 -1.446 -5.437 1.00 98.69 92 HIS A C 1
ATOM 723 O O . HIS A 1 92 ? 3.063 -2.502 -5.267 1.00 98.69 92 HIS A O 1
ATOM 729 N N . ALA A 1 93 ? 4.952 -1.442 -5.820 1.00 98.19 93 ALA A N 1
ATOM 730 C CA . ALA A 1 93 ? 5.687 -2.688 -6.052 1.00 98.19 93 ALA A CA 1
ATOM 731 C C . ALA A 1 93 ? 5.788 -3.564 -4.784 1.00 98.19 93 ALA A C 1
ATOM 733 O O . ALA A 1 93 ? 5.712 -4.792 -4.888 1.00 98.19 93 ALA A O 1
ATOM 734 N N . TYR A 1 94 ? 5.906 -2.958 -3.593 1.00 98.50 94 TYR A N 1
ATOM 735 C CA . TYR A 1 94 ? 5.801 -3.687 -2.321 1.00 98.50 94 TYR A CA 1
ATOM 736 C C . TYR A 1 94 ? 4.392 -4.245 -2.136 1.00 98.50 94 TYR A C 1
ATOM 738 O O . TYR A 1 94 ? 4.252 -5.449 -1.933 1.00 98.50 94 TYR A O 1
ATOM 746 N N . GLN A 1 95 ? 3.351 -3.419 -2.278 1.00 98.50 95 GLN A N 1
ATOM 747 C CA . GLN A 1 95 ? 1.958 -3.859 -2.137 1.00 98.50 95 GLN A CA 1
ATOM 748 C C . GLN A 1 95 ? 1.651 -5.061 -3.041 1.00 98.50 95 GLN A C 1
ATOM 750 O O . GLN A 1 95 ? 1.158 -6.077 -2.553 1.00 98.50 95 GLN A O 1
ATOM 755 N N . TYR A 1 96 ? 2.047 -5.002 -4.315 1.00 97.56 96 TYR A N 1
ATOM 756 C CA . TYR A 1 96 ? 1.857 -6.089 -5.279 1.00 97.56 96 TYR A CA 1
ATOM 757 C C . TYR A 1 96 ? 2.611 -7.368 -4.909 1.00 97.56 96 TYR A C 1
ATOM 759 O O . TYR A 1 96 ? 2.167 -8.466 -5.241 1.00 97.56 96 TYR A O 1
ATOM 767 N N . GLY A 1 97 ? 3.763 -7.245 -4.248 1.00 96.50 97 GLY A N 1
ATOM 768 C CA . GLY A 1 97 ? 4.524 -8.392 -3.765 1.00 96.50 97 GLY A CA 1
ATOM 769 C C . GLY A 1 97 ? 3.818 -9.141 -2.634 1.00 96.50 97 GLY A C 1
ATOM 770 O O . GLY A 1 97 ? 3.937 -10.363 -2.560 1.00 96.50 97 GLY A O 1
ATOM 771 N N . TYR A 1 98 ? 3.081 -8.424 -1.781 1.00 97.75 98 TYR A N 1
ATOM 772 C CA . TYR A 1 98 ? 2.353 -8.988 -0.640 1.00 97.75 98 TYR A CA 1
ATOM 773 C C . TYR A 1 98 ? 0.952 -9.480 -1.003 1.00 97.75 98 TYR A C 1
ATOM 775 O O . TYR A 1 98 ? 0.502 -10.488 -0.459 1.00 97.75 98 TYR A O 1
ATOM 783 N N . THR A 1 99 ? 0.256 -8.784 -1.905 1.00 97.81 99 THR A N 1
ATOM 784 C CA . THR A 1 99 ? -1.116 -9.130 -2.276 1.00 97.81 99 THR A CA 1
ATOM 785 C C . THR A 1 99 ? -1.493 -8.720 -3.710 1.00 97.81 99 THR A C 1
ATOM 787 O O . THR A 1 99 ? -0.934 -7.791 -4.285 1.00 97.81 99 THR A O 1
ATOM 790 N N . PHE A 1 100 ? -2.469 -9.419 -4.292 1.00 97.50 100 PHE A N 1
ATOM 791 C CA . PHE A 1 100 ? -3.179 -9.117 -5.531 1.00 97.50 100 PHE A CA 1
ATOM 792 C C . PHE A 1 100 ? -4.316 -8.111 -5.324 1.00 97.50 100 PHE A C 1
ATOM 794 O O . PHE A 1 100 ? -4.911 -7.677 -6.303 1.00 97.50 100 PHE A O 1
ATOM 801 N N . PHE A 1 101 ? -4.661 -7.722 -4.093 1.00 98.25 101 PHE A N 1
ATOM 802 C CA . PHE A 1 101 ? -5.684 -6.696 -3.899 1.00 98.25 101 PHE A CA 1
ATOM 803 C C . PHE A 1 101 ? -5.187 -5.324 -4.374 1.00 98.25 101 PHE A C 1
ATOM 805 O O . PHE A 1 101 ? -4.180 -4.805 -3.896 1.00 98.25 101 PHE A O 1
ATOM 812 N N . LYS A 1 102 ? -5.946 -4.712 -5.286 1.00 97.94 102 LYS A N 1
ATOM 813 C CA . LYS A 1 102 ? -5.706 -3.387 -5.881 1.00 97.94 102 LYS A CA 1
ATOM 814 C C . LYS A 1 102 ?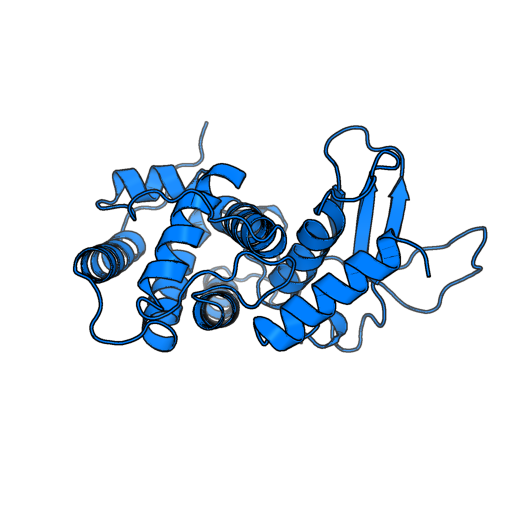 -6.884 -2.425 -5.681 1.00 97.94 102 LYS A C 1
ATOM 816 O O . LYS A 1 102 ? -7.025 -1.441 -6.411 1.00 97.94 102 LYS A O 1
ATOM 821 N N . ASN A 1 103 ? -7.763 -2.696 -4.713 1.00 98.19 103 ASN A N 1
ATOM 822 C CA . ASN A 1 103 ? -8.844 -1.779 -4.346 1.00 98.19 103 ASN A CA 1
ATOM 823 C C . ASN A 1 103 ? -8.249 -0.423 -3.912 1.00 98.19 103 ASN A C 1
ATOM 825 O O . ASN A 1 103 ? -7.364 -0.375 -3.058 1.00 98.19 103 ASN A O 1
ATOM 829 N N . SER A 1 104 ? -8.728 0.673 -4.506 1.00 97.81 104 SER A N 1
ATOM 830 C CA . SER A 1 104 ? -8.071 1.992 -4.471 1.00 97.81 104 SER A CA 1
ATOM 831 C C . SER A 1 104 ? -7.910 2.586 -3.072 1.00 97.81 104 SER A C 1
ATOM 833 O O . SER A 1 104 ? -6.872 3.177 -2.786 1.00 97.81 104 SER A O 1
ATOM 835 N N . TRP A 1 105 ? -8.884 2.381 -2.182 1.00 98.06 105 TRP A N 1
ATOM 836 C CA . TRP A 1 105 ? -8.832 2.881 -0.803 1.00 98.06 105 TRP A CA 1
ATOM 837 C C . TRP A 1 105 ? -7.631 2.322 -0.027 1.00 98.06 105 TRP A C 1
ATOM 839 O O . TRP A 1 105 ? -7.068 2.989 0.838 1.00 98.06 105 TRP A O 1
ATOM 849 N N . PHE A 1 106 ? -7.228 1.092 -0.346 1.00 98.56 106 PHE A N 1
ATOM 850 C CA . PHE A 1 106 ? -6.036 0.452 0.189 1.00 98.56 106 PHE A CA 1
ATOM 851 C C . PHE A 1 106 ? -4.813 0.823 -0.646 1.00 98.56 106 PHE A C 1
ATOM 853 O O . PHE A 1 106 ? -3.830 1.296 -0.087 1.00 98.56 106 PHE A O 1
ATOM 860 N N . LEU A 1 107 ? -4.875 0.626 -1.968 1.00 98.31 107 LEU A N 1
ATOM 861 C CA . LEU A 1 107 ? -3.712 0.762 -2.839 1.00 98.31 107 LEU A CA 1
ATOM 862 C C . LEU A 1 107 ? -3.170 2.198 -2.821 1.00 98.31 107 LEU A C 1
ATOM 864 O O . LEU A 1 107 ? -2.053 2.421 -2.363 1.00 98.31 107 LEU A O 1
ATOM 868 N N . GLU A 1 108 ? -3.990 3.163 -3.238 1.00 98.25 108 GLU A N 1
ATOM 869 C CA . GLU A 1 108 ? -3.627 4.583 -3.308 1.00 98.25 108 GLU A CA 1
ATOM 870 C C . GLU A 1 108 ? -3.698 5.254 -1.937 1.00 98.25 108 GLU A C 1
ATOM 872 O O . GLU A 1 108 ? -2.840 6.063 -1.590 1.00 98.25 108 GLU A O 1
ATOM 877 N N . GLY A 1 109 ? -4.707 4.908 -1.130 1.00 97.94 109 GLY A N 1
ATOM 878 C CA . GLY A 1 109 ? -4.906 5.519 0.184 1.00 97.94 109 GLY A CA 1
ATOM 879 C C . GLY A 1 109 ? -3.747 5.256 1.147 1.00 97.94 109 GLY A C 1
ATOM 880 O O . GLY A 1 109 ? -3.257 6.191 1.783 1.00 97.94 109 GLY A O 1
ATOM 881 N N . LEU A 1 110 ? -3.274 4.008 1.242 1.00 98.00 110 LEU A N 1
ATOM 882 C CA . LEU A 1 110 ? -2.138 3.675 2.106 1.00 98.00 110 LEU A CA 1
ATOM 883 C C . LEU A 1 110 ? -0.834 4.258 1.554 1.00 98.00 110 LEU A C 1
ATOM 885 O O . LEU A 1 110 ? -0.049 4.814 2.321 1.00 98.00 110 LEU A O 1
ATOM 889 N N . ALA A 1 111 ? -0.631 4.189 0.233 1.00 97.88 111 ALA A N 1
ATOM 890 C CA . ALA A 1 111 ? 0.534 4.771 -0.428 1.00 97.88 111 ALA A CA 1
ATOM 891 C C . ALA A 1 111 ? 0.644 6.277 -0.152 1.00 97.88 111 ALA A C 1
ATOM 893 O O . ALA A 1 111 ? 1.680 6.747 0.313 1.00 97.88 111 ALA A O 1
ATOM 894 N N . ARG A 1 112 ? -0.464 7.014 -0.291 1.00 96.50 112 ARG A N 1
ATOM 895 C CA . ARG A 1 112 ? -0.520 8.451 0.001 1.00 96.50 112 ARG A CA 1
ATOM 896 C C . ARG A 1 112 ? -0.332 8.773 1.483 1.00 96.50 112 ARG A C 1
ATOM 898 O O . ARG A 1 112 ? 0.247 9.803 1.818 1.00 96.50 112 ARG A O 1
ATOM 905 N N . SER A 1 113 ? -0.797 7.911 2.387 1.00 95.44 113 SER A N 1
ATOM 906 C CA . SER A 1 113 ? -0.559 8.088 3.825 1.00 95.44 113 SER A CA 1
ATOM 907 C C . SER A 1 113 ? 0.934 7.956 4.166 1.00 95.44 113 SER A C 1
ATOM 909 O O . SER A 1 113 ? 1.471 8.780 4.908 1.00 95.44 113 SER A O 1
ATOM 911 N N . LEU A 1 114 ? 1.633 6.994 3.554 1.00 95.31 114 LEU A N 1
ATOM 912 C CA . LEU A 1 114 ? 3.086 6.848 3.695 1.00 95.31 114 LEU A CA 1
ATOM 913 C C . LEU A 1 114 ? 3.874 7.940 2.977 1.00 95.31 114 LEU A C 1
ATOM 915 O O . LEU A 1 114 ? 4.919 8.349 3.473 1.00 95.31 114 LEU A O 1
ATOM 919 N N . GLU A 1 115 ? 3.380 8.432 1.843 1.00 94.88 115 GLU A N 1
ATOM 920 C CA . GLU A 1 115 ? 3.954 9.590 1.161 1.00 94.88 115 GLU A CA 1
ATOM 921 C C . GLU A 1 115 ? 3.968 10.808 2.091 1.00 94.88 115 GLU A C 1
ATOM 923 O O . GLU A 1 115 ? 5.034 11.356 2.359 1.00 94.88 115 GLU A O 1
ATOM 928 N N . ASN A 1 116 ? 2.823 11.146 2.696 1.00 92.31 116 ASN A N 1
ATOM 929 C CA . ASN A 1 116 ? 2.737 12.226 3.683 1.00 92.31 116 ASN A CA 1
ATOM 930 C C . ASN A 1 116 ? 3.700 12.000 4.870 1.00 92.31 116 ASN A C 1
ATOM 932 O O . ASN A 1 116 ? 4.326 12.940 5.361 1.00 92.31 116 ASN A O 1
ATOM 936 N N . ALA A 1 117 ? 3.852 10.755 5.336 1.00 91.44 117 ALA A N 1
ATOM 937 C CA . ALA A 1 117 ? 4.807 10.441 6.396 1.00 91.44 117 ALA A CA 1
ATOM 938 C C . ALA A 1 117 ? 6.269 10.658 5.960 1.00 91.44 117 ALA A C 1
ATOM 940 O O . ALA A 1 117 ? 7.060 11.218 6.718 1.00 91.44 117 ALA A O 1
ATOM 941 N N . MET A 1 118 ? 6.629 10.263 4.734 1.00 93.38 118 MET A N 1
ATOM 942 C CA . MET A 1 118 ? 7.964 10.475 4.165 1.00 93.38 118 MET A CA 1
ATOM 943 C C . MET A 1 118 ? 8.267 11.946 3.878 1.00 93.38 118 MET A C 1
ATOM 945 O O . MET A 1 118 ? 9.438 12.315 3.910 1.00 93.38 118 MET A O 1
ATOM 949 N N . GLU A 1 119 ? 7.261 12.792 3.642 1.00 90.75 119 GLU A N 1
ATOM 950 C CA . GLU A 1 119 ? 7.433 14.252 3.581 1.00 90.75 119 GLU A CA 1
ATOM 951 C C . GLU A 1 119 ? 7.782 14.851 4.955 1.00 90.75 119 GLU A C 1
ATOM 953 O O . GLU A 1 119 ? 8.291 15.969 5.036 1.00 90.75 119 GLU A O 1
ATOM 958 N N . GLY A 1 120 ? 7.558 14.108 6.045 1.00 82.62 120 GLY A N 1
ATOM 959 C CA . GLY A 1 120 ? 7.766 14.592 7.406 1.00 82.62 120 GLY A CA 1
ATOM 960 C C . GLY A 1 120 ? 6.698 15.595 7.844 1.00 82.62 120 GLY A C 1
ATOM 961 O O . GLY A 1 120 ? 6.971 16.438 8.697 1.00 82.62 120 GLY A O 1
ATOM 962 N N . VAL A 1 121 ? 5.494 15.529 7.268 1.00 75.31 121 VAL A N 1
ATOM 963 C CA . VAL A 1 121 ? 4.356 16.354 7.687 1.00 75.31 121 VAL A CA 1
ATOM 964 C C . VAL A 1 121 ? 3.464 15.591 8.667 1.00 75.31 121 VAL A C 1
ATOM 966 O O . VAL A 1 121 ? 3.288 14.377 8.578 1.00 75.31 121 VAL A O 1
ATOM 969 N N . SER A 1 122 ? 2.865 16.316 9.614 1.00 65.00 122 SER A N 1
ATOM 970 C CA . SER A 1 122 ? 1.751 15.807 10.417 1.00 65.00 122 SER A CA 1
ATOM 971 C C . SER A 1 122 ? 0.566 15.619 9.474 1.00 65.00 122 SER A C 1
ATOM 973 O O . SER A 1 122 ? -0.128 16.588 9.168 1.00 65.00 122 SER A O 1
ATOM 975 N N . GLY A 1 123 ? 0.374 14.399 8.970 1.00 63.97 123 GLY A N 1
ATOM 976 C CA . GLY A 1 123 ? -0.712 14.089 8.046 1.00 63.97 123 GLY A CA 1
ATOM 977 C C . GLY A 1 123 ? -2.064 14.525 8.610 1.00 63.97 123 GLY A C 1
ATOM 978 O O . GLY A 1 123 ? -2.332 14.362 9.801 1.00 63.97 123 GLY A O 1
ATOM 979 N N . ALA A 1 124 ? -2.916 15.088 7.754 1.00 81.62 124 ALA A N 1
ATOM 980 C CA . ALA A 1 124 ? -4.315 15.272 8.101 1.00 81.62 124 ALA A CA 1
ATOM 981 C C . ALA A 1 124 ? -4.950 13.905 8.416 1.00 81.62 124 ALA A C 1
ATOM 983 O O . ALA A 1 124 ? -4.593 12.878 7.831 1.00 81.62 124 ALA A O 1
ATOM 984 N N . GLU A 1 125 ? -5.892 13.904 9.352 1.00 89.81 125 GLU A N 1
ATOM 985 C CA . GLU A 1 125 ? -6.605 12.712 9.797 1.00 89.81 125 GLU A CA 1
ATOM 986 C C . GLU A 1 125 ? -8.102 12.996 9.833 1.00 89.81 125 GLU A C 1
ATOM 988 O O . GLU A 1 125 ? -8.536 14.102 10.162 1.00 89.81 125 GLU A O 1
ATOM 993 N N . THR A 1 126 ? -8.896 11.965 9.571 1.00 92.81 126 THR A N 1
ATOM 994 C CA . THR A 1 126 ? -10.332 11.944 9.862 1.00 92.81 126 THR A CA 1
ATOM 995 C C . THR A 1 126 ? -10.611 10.821 10.842 1.00 92.81 126 THR A C 1
ATOM 997 O O . THR A 1 126 ? -9.844 9.863 10.913 1.00 92.81 126 THR A O 1
ATOM 1000 N N . ALA A 1 127 ? -11.708 10.920 11.592 1.00 96.19 127 ALA A N 1
ATOM 1001 C CA . ALA A 1 127 ? -12.147 9.817 12.439 1.00 96.19 127 ALA A CA 1
ATOM 1002 C C . ALA A 1 127 ? -12.313 8.523 11.620 1.00 96.19 127 ALA A C 1
ATOM 1004 O O . ALA A 1 127 ? -12.657 8.575 10.433 1.00 96.19 127 ALA A O 1
ATOM 1005 N N . LEU A 1 128 ? -12.068 7.374 12.253 1.00 97.94 128 LEU A N 1
ATOM 1006 C CA . LEU A 1 128 ? -12.371 6.078 11.650 1.00 97.94 128 LEU A CA 1
ATOM 1007 C C . LEU A 1 128 ? -13.886 5.963 11.382 1.00 97.94 128 LEU A C 1
ATOM 1009 O O . LEU A 1 128 ? -14.675 6.516 12.156 1.00 97.94 128 LEU A O 1
ATOM 1013 N N . PRO A 1 129 ? -14.309 5.250 10.319 1.00 97.31 129 PRO A N 1
ATOM 1014 C CA . PRO A 1 129 ? -15.721 4.990 10.064 1.00 97.31 129 PRO A CA 1
ATOM 1015 C C . PRO A 1 129 ? -16.425 4.385 11.278 1.00 97.31 129 PRO A C 1
ATOM 1017 O O . PRO A 1 129 ? -15.911 3.457 11.903 1.00 97.31 129 PRO A O 1
ATOM 1020 N N . LYS A 1 130 ? -17.623 4.883 11.580 1.00 95.25 130 LYS A N 1
ATOM 1021 C CA . LYS A 1 130 ? -18.414 4.470 12.751 1.00 95.25 130 LYS A CA 1
ATOM 1022 C C . LYS A 1 130 ? -19.533 3.491 12.419 1.00 95.25 130 LYS A C 1
ATOM 1024 O O . LYS A 1 130 ? -20.101 2.864 13.307 1.00 95.25 130 LYS A O 1
ATOM 1029 N N . ASN A 1 131 ? -19.890 3.382 11.144 1.00 94.56 131 ASN A N 1
ATOM 1030 C CA . ASN A 1 131 ? -20.985 2.543 10.670 1.00 94.56 131 ASN A CA 1
ATOM 1031 C C . ASN A 1 131 ? -20.716 2.025 9.250 1.00 94.56 131 ASN A C 1
ATOM 1033 O O . ASN A 1 131 ? -19.796 2.472 8.560 1.00 94.56 131 ASN A O 1
ATOM 1037 N N . VAL A 1 132 ? -21.539 1.067 8.814 1.00 91.88 132 VAL A N 1
ATOM 1038 C CA . VAL A 1 132 ? -21.398 0.408 7.507 1.00 91.88 132 VAL A CA 1
ATOM 1039 C C . VAL A 1 132 ? -21.490 1.412 6.358 1.00 91.88 132 VAL A C 1
ATOM 1041 O O . VAL A 1 132 ? -20.725 1.290 5.410 1.00 91.88 132 VAL A O 1
ATOM 1044 N N . SER A 1 133 ? -22.345 2.432 6.442 1.00 93.00 133 SER A N 1
ATOM 1045 C CA . SER A 1 133 ? -22.470 3.445 5.386 1.00 93.00 133 SER A CA 1
ATOM 1046 C C . SER A 1 133 ? -21.181 4.252 5.209 1.00 93.00 133 SER A C 1
ATOM 1048 O O . SER A 1 133 ? -20.701 4.412 4.090 1.00 93.00 133 SER A O 1
ATOM 1050 N N . GLU A 1 134 ? -20.572 4.711 6.305 1.00 95.69 134 GLU A N 1
ATOM 1051 C CA . GLU A 1 134 ? -19.278 5.404 6.271 1.00 95.69 134 GLU A CA 1
ATOM 1052 C C . GLU A 1 134 ? -18.156 4.494 5.755 1.00 95.69 134 GLU A C 1
ATOM 1054 O O . GLU A 1 134 ? -17.329 4.927 4.953 1.00 95.69 134 GLU A O 1
ATOM 1059 N N . TRP A 1 135 ? -18.153 3.216 6.149 1.00 95.56 135 TRP A N 1
ATOM 1060 C CA . TRP A 1 135 ? -17.216 2.225 5.614 1.00 95.56 135 TRP A CA 1
ATOM 1061 C C . TRP A 1 135 ? -17.380 2.046 4.101 1.00 95.56 135 TRP A C 1
ATOM 1063 O O . TRP A 1 135 ? -16.399 2.053 3.362 1.00 95.56 135 TRP A O 1
ATOM 1073 N N . GLN A 1 136 ? -18.618 1.935 3.621 1.00 92.50 136 GLN A N 1
ATOM 1074 C CA . GLN A 1 136 ? -18.931 1.779 2.202 1.00 92.50 136 GLN A CA 1
ATOM 1075 C C . GLN A 1 136 ? -18.530 2.999 1.366 1.00 92.50 136 GLN A C 1
ATOM 1077 O O . GLN A 1 136 ? -18.133 2.831 0.212 1.00 92.50 136 GLN A O 1
ATOM 1082 N N . LEU A 1 137 ? -18.616 4.207 1.930 1.00 94.56 137 LEU A N 1
ATOM 1083 C CA . LEU A 1 137 ? -18.093 5.419 1.297 1.00 94.56 137 LEU A CA 1
ATOM 1084 C C . LEU A 1 137 ? -16.565 5.377 1.236 1.00 94.56 137 LEU A C 1
ATOM 1086 O O . LEU A 1 137 ? -15.996 5.519 0.157 1.00 94.56 137 LEU A O 1
ATOM 1090 N N . LEU A 1 138 ? -15.906 5.079 2.359 1.00 96.06 138 LEU A N 1
ATOM 1091 C CA . LEU A 1 138 ? -14.449 5.010 2.441 1.00 96.06 138 LEU A CA 1
ATOM 1092 C C . LEU A 1 138 ? -13.845 4.012 1.443 1.00 96.06 138 LEU A C 1
ATOM 1094 O O . LEU A 1 138 ? -12.864 4.327 0.781 1.00 96.06 138 LEU A O 1
ATOM 1098 N N . VAL A 1 139 ? -14.403 2.809 1.305 1.00 95.69 139 VAL A N 1
ATOM 1099 C CA . VAL A 1 139 ? -13.822 1.781 0.417 1.00 95.69 139 VAL A CA 1
ATOM 1100 C C . VAL A 1 139 ? -14.004 2.074 -1.077 1.00 95.69 139 VAL A C 1
ATOM 1102 O O . VAL A 1 139 ? -13.426 1.375 -1.911 1.00 95.69 139 VAL A O 1
ATOM 1105 N N . ARG A 1 140 ? -14.798 3.096 -1.423 1.00 94.88 140 ARG A N 1
ATOM 1106 C CA . ARG A 1 140 ? -14.926 3.636 -2.786 1.00 94.88 140 ARG A CA 1
ATOM 1107 C C . ARG A 1 140 ? -13.939 4.772 -3.062 1.00 94.88 140 ARG A C 1
ATOM 1109 O O . ARG A 1 140 ? -13.779 5.153 -4.218 1.00 94.88 140 ARG A O 1
ATOM 1116 N N . GLU A 1 141 ? -13.281 5.295 -2.032 1.00 95.50 141 GLU A N 1
ATOM 1117 C CA . GLU A 1 141 ? -12.269 6.335 -2.178 1.00 95.50 141 GLU A CA 1
ATOM 1118 C C . GLU A 1 141 ? -10.997 5.809 -2.855 1.00 95.50 141 GLU A C 1
ATOM 1120 O O . GLU A 1 141 ? -10.729 4.607 -2.949 1.00 95.50 141 GLU A O 1
ATOM 1125 N N . SER A 1 142 ? -10.185 6.751 -3.324 1.00 95.19 142 SER A N 1
ATOM 1126 C CA . SER A 1 142 ? -8.818 6.515 -3.791 1.00 95.19 142 SER A CA 1
ATOM 1127 C C . SER A 1 142 ? -7.843 7.220 -2.841 1.00 95.19 142 SER A C 1
ATOM 1129 O O . SER A 1 142 ? -7.794 6.880 -1.658 1.00 95.19 142 SER A O 1
ATOM 1131 N N . TYR A 1 143 ? -7.147 8.264 -3.300 1.00 92.31 143 TYR A N 1
ATOM 1132 C CA . TYR A 1 143 ? -6.268 9.096 -2.474 1.00 92.31 143 TYR A CA 1
ATOM 1133 C C . TYR A 1 143 ? -6.948 9.649 -1.212 1.00 92.31 143 TYR A C 1
ATOM 1135 O O . TYR A 1 143 ? -6.277 9.814 -0.199 1.00 92.31 143 TYR A O 1
ATOM 1143 N N . GLY A 1 144 ? -8.264 9.899 -1.223 1.00 94.19 144 GLY A N 1
ATOM 1144 C CA . GLY A 1 144 ? -9.015 10.386 -0.056 1.00 94.19 144 GLY A CA 1
ATOM 1145 C C . GLY A 1 144 ? -8.923 9.472 1.174 1.00 94.19 144 GLY A C 1
ATOM 1146 O O . GLY A 1 144 ? -8.897 9.960 2.303 1.00 94.19 144 GLY A O 1
ATOM 1147 N N . ALA A 1 145 ? -8.754 8.160 0.975 1.00 97.00 145 ALA A N 1
ATOM 1148 C CA . ALA A 1 145 ? -8.665 7.185 2.063 1.00 97.00 145 ALA A CA 1
ATOM 1149 C C . ALA A 1 145 ? -7.403 7.334 2.937 1.00 97.00 145 ALA A C 1
ATOM 1151 O O . ALA A 1 145 ? -7.347 6.761 4.028 1.00 97.00 145 ALA A O 1
ATOM 1152 N N . HIS A 1 146 ? -6.405 8.120 2.510 1.00 96.12 146 HIS A N 1
ATOM 1153 C CA . HIS A 1 146 ? -5.183 8.344 3.288 1.00 96.12 146 HIS A CA 1
ATOM 1154 C C . HIS A 1 146 ? -5.450 8.927 4.682 1.00 96.12 146 HIS A C 1
ATOM 1156 O O . HIS A 1 146 ? -4.712 8.624 5.615 1.00 96.12 146 HIS A O 1
ATOM 1162 N N . LEU A 1 147 ? -6.512 9.726 4.839 1.00 95.94 147 LEU A N 1
ATOM 1163 C CA . LEU A 1 147 ? -6.888 10.345 6.115 1.00 95.94 147 LEU A CA 1
ATOM 1164 C C . LEU A 1 147 ? -7.258 9.289 7.167 1.00 95.94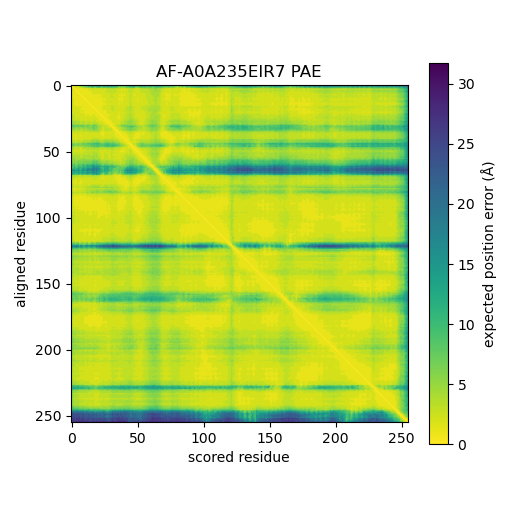 147 LEU A C 1
ATOM 1166 O O . LEU 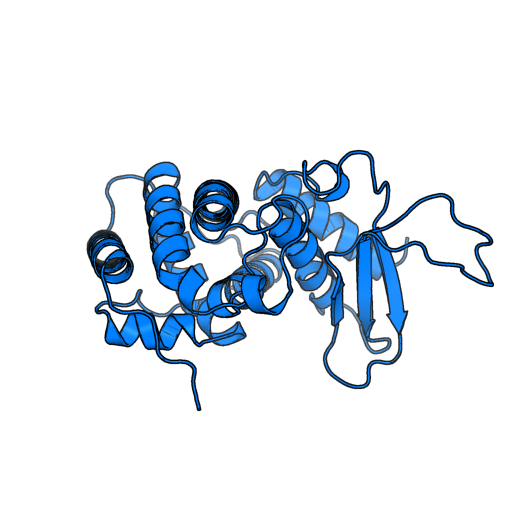A 1 147 ? -6.872 9.410 8.331 1.00 95.94 147 LEU A O 1
ATOM 1170 N N . MET A 1 148 ? -7.955 8.228 6.744 1.00 96.81 148 MET A N 1
ATOM 1171 C CA . MET A 1 148 ? -8.290 7.088 7.599 1.00 96.81 148 MET A CA 1
ATOM 1172 C C . MET A 1 148 ? -7.041 6.271 7.939 1.00 96.81 148 MET A C 1
ATOM 1174 O O . MET A 1 148 ? -6.841 5.938 9.104 1.00 96.81 148 MET A O 1
ATOM 1178 N N . TRP A 1 149 ? -6.172 5.989 6.961 1.00 97.19 149 TRP A N 1
ATOM 1179 C CA . TRP A 1 149 ? -4.937 5.235 7.212 1.00 97.19 149 TRP A CA 1
ATOM 1180 C C . TRP A 1 149 ? -4.009 5.947 8.197 1.00 97.19 149 TRP A C 1
ATOM 1182 O O . TRP A 1 149 ? -3.522 5.312 9.133 1.00 97.19 149 TRP A O 1
ATOM 1192 N N . SER A 1 150 ? -3.829 7.262 8.046 1.00 95.12 150 SER A N 1
ATOM 1193 C CA . SER A 1 150 ? -3.053 8.082 8.983 1.00 95.12 150 SER A CA 1
ATOM 1194 C C . SER A 1 150 ? -3.637 7.999 10.396 1.00 95.12 150 SER A C 1
ATOM 1196 O O . SER A 1 150 ? -2.910 7.723 11.354 1.00 95.12 150 SER A O 1
ATOM 1198 N N . ARG A 1 151 ? -4.969 8.136 10.522 1.00 95.62 151 ARG A N 1
ATOM 1199 C CA . ARG A 1 151 ? -5.678 8.004 11.802 1.00 95.62 151 ARG A CA 1
ATOM 1200 C C . ARG A 1 151 ? -5.453 6.636 12.432 1.00 95.62 151 ARG A C 1
ATOM 1202 O O . ARG A 1 151 ? -5.138 6.558 13.619 1.00 95.62 151 ARG A O 1
ATOM 1209 N N . LEU A 1 152 ? -5.620 5.569 11.653 1.00 96.88 152 LEU A N 1
ATOM 1210 C CA . LEU A 1 152 ? -5.506 4.199 12.135 1.00 96.88 152 LEU A CA 1
ATOM 1211 C C . LEU A 1 152 ? -4.082 3.895 12.609 1.00 96.88 152 LEU A C 1
ATOM 1213 O O . LEU A 1 152 ? -3.903 3.374 13.708 1.00 96.88 152 LEU A O 1
ATOM 1217 N N . MET A 1 153 ? -3.070 4.290 11.833 1.00 94.75 153 MET A N 1
ATOM 1218 C CA . MET A 1 153 ? -1.664 4.158 12.217 1.00 94.75 153 MET A CA 1
ATOM 1219 C C . MET A 1 153 ? -1.361 4.873 13.541 1.00 94.75 153 MET A C 1
ATOM 1221 O O . MET A 1 153 ? -0.756 4.274 14.432 1.00 94.75 153 MET A O 1
ATOM 1225 N N . ARG A 1 154 ? -1.846 6.110 13.725 1.00 92.62 154 ARG A N 1
ATOM 1226 C CA . ARG A 1 154 ? -1.678 6.852 14.985 1.00 92.62 154 ARG A CA 1
ATOM 1227 C C . ARG A 1 154 ? -2.397 6.179 16.158 1.00 92.62 154 ARG A C 1
ATOM 1229 O O . ARG A 1 154 ? -1.844 6.101 17.252 1.00 92.62 154 ARG A O 1
ATOM 1236 N N . LEU A 1 155 ? -3.620 5.689 15.956 1.00 94.75 155 LEU A N 1
ATOM 1237 C CA . LEU A 1 155 ? -4.390 5.005 17.003 1.00 94.75 155 LEU A CA 1
ATOM 1238 C C . LEU A 1 155 ? -3.772 3.669 17.427 1.00 94.75 155 LEU A C 1
ATOM 1240 O O . LEU A 1 155 ? -3.924 3.275 18.581 1.00 94.75 155 LEU A O 1
ATOM 1244 N N . CYS A 1 156 ? -3.068 2.991 16.522 1.00 95.38 156 CYS A N 1
ATOM 1245 C CA . CYS A 1 156 ? -2.380 1.736 16.813 1.00 95.38 156 CYS A CA 1
ATOM 1246 C C . CYS A 1 156 ? -1.081 1.911 17.603 1.00 95.38 156 CYS A C 1
ATOM 1248 O O . CYS A 1 156 ? -0.636 0.967 18.258 1.00 95.38 156 CYS A O 1
ATOM 1250 N N . GLU A 1 157 ? -0.507 3.113 17.593 1.00 92.12 157 GLU A N 1
ATOM 1251 C CA . GLU A 1 157 ? 0.701 3.450 18.341 1.00 92.12 157 GLU A CA 1
ATOM 1252 C C . GLU A 1 157 ? 0.535 4.794 19.082 1.00 92.12 157 GLU A C 1
ATOM 1254 O O . GLU A 1 157 ? 1.216 5.771 18.775 1.00 92.12 157 GLU A O 1
ATOM 1259 N N . PRO A 1 158 ? -0.361 4.880 20.085 1.00 87.12 158 PRO A N 1
ATOM 1260 C CA . PRO A 1 158 ? -0.756 6.155 20.695 1.00 87.12 158 PRO A CA 1
ATOM 1261 C C . PRO A 1 158 ? 0.376 6.855 21.462 1.00 87.12 158 PRO A C 1
ATOM 1263 O O . PRO A 1 158 ? 0.324 8.066 21.670 1.00 87.12 158 PRO A O 1
ATOM 1266 N N . ALA A 1 159 ? 1.396 6.106 21.891 1.00 87.62 159 ALA A N 1
ATOM 1267 C CA . ALA A 1 159 ? 2.588 6.652 22.538 1.00 87.62 159 ALA A CA 1
ATOM 1268 C C . ALA A 1 159 ? 3.606 7.230 21.537 1.00 87.62 159 ALA A C 1
ATOM 1270 O O . ALA A 1 159 ? 4.538 7.927 21.948 1.00 87.62 159 ALA A O 1
ATOM 1271 N N . CYS A 1 160 ? 3.451 6.944 20.240 1.00 87.06 160 CYS A N 1
ATOM 1272 C CA . CYS A 1 160 ? 4.344 7.463 19.220 1.00 87.06 160 CYS A CA 1
ATOM 1273 C C . CYS A 1 160 ? 4.132 8.964 19.034 1.00 87.06 160 CYS A C 1
ATOM 1275 O O . CYS A 1 160 ? 3.014 9.463 18.901 1.00 87.06 160 CYS A O 1
ATOM 1277 N N . LYS A 1 161 ? 5.247 9.692 19.013 1.00 84.56 161 LYS A N 1
ATOM 1278 C CA . LYS A 1 161 ? 5.277 11.111 18.678 1.00 84.56 161 LYS A CA 1
ATOM 1279 C C . LYS A 1 161 ? 5.705 11.230 17.217 1.00 84.56 161 LYS A C 1
ATOM 1281 O O . LYS A 1 161 ? 6.798 10.756 16.905 1.00 84.56 161 LYS A O 1
ATOM 1286 N N . PRO A 1 162 ? 4.895 11.850 16.341 1.00 78.56 162 PRO A N 1
ATOM 1287 C CA . PRO A 1 162 ? 5.265 12.033 14.946 1.00 78.56 162 PRO A CA 1
ATOM 1288 C C . PRO A 1 162 ? 6.627 12.717 14.826 1.00 78.56 162 PRO A C 1
ATOM 1290 O O . PRO A 1 162 ? 6.853 13.784 15.402 1.00 78.56 162 PRO A O 1
ATOM 1293 N N . VAL A 1 163 ? 7.537 12.095 14.080 1.00 82.38 163 VAL A N 1
ATOM 1294 C CA . VAL A 1 163 ? 8.833 12.689 13.761 1.00 82.38 163 VAL A CA 1
ATOM 1295 C C . VAL A 1 163 ? 8.677 13.461 12.458 1.00 82.38 163 VAL A C 1
ATOM 1297 O O . VAL A 1 163 ? 8.560 12.870 11.389 1.00 82.38 163 VAL A O 1
ATOM 1300 N N . LEU A 1 164 ? 8.679 14.791 12.547 1.00 84.31 164 LEU A N 1
ATOM 1301 C CA . LEU A 1 164 ? 8.532 15.687 11.395 1.00 84.31 164 LEU A CA 1
ATOM 1302 C C . LEU A 1 164 ? 9.861 15.844 10.644 1.00 84.31 164 LEU A C 1
ATOM 1304 O O . LEU A 1 164 ? 10.471 16.913 10.616 1.00 84.31 164 LEU A O 1
ATOM 1308 N N . LYS A 1 165 ? 10.362 14.733 10.108 1.00 88.75 165 LYS A N 1
ATOM 1309 C CA . LYS A 1 165 ? 11.595 14.672 9.325 1.00 88.75 165 LYS A CA 1
ATOM 1310 C C . LYS A 1 165 ? 11.380 13.740 8.134 1.00 88.75 165 LYS A C 1
ATOM 1312 O O . LYS A 1 165 ? 10.831 12.656 8.337 1.00 88.75 165 LYS A O 1
ATOM 1317 N N . PRO A 1 166 ? 11.864 14.101 6.932 1.00 90.38 166 PRO A N 1
ATOM 1318 C CA . PRO A 1 166 ? 11.729 13.234 5.779 1.00 90.38 166 PRO A CA 1
ATOM 1319 C C . PRO A 1 166 ? 12.298 11.837 6.019 1.00 90.38 166 PRO A C 1
ATOM 1321 O O . PRO A 1 166 ? 13.387 11.701 6.587 1.00 90.38 166 PRO A O 1
ATOM 1324 N N . PHE A 1 167 ? 11.559 10.821 5.573 1.00 91.88 167 PHE A N 1
ATOM 1325 C CA . PHE A 1 167 ? 11.900 9.399 5.718 1.00 91.88 167 PHE A CA 1
ATOM 1326 C C . PHE A 1 167 ? 12.162 8.934 7.166 1.00 91.88 167 PHE A C 1
ATOM 1328 O O . PHE A 1 167 ? 12.832 7.925 7.377 1.00 91.88 167 PHE A O 1
ATOM 1335 N N . ALA A 1 168 ? 11.662 9.643 8.183 1.00 91.81 168 ALA A N 1
ATOM 1336 C CA . ALA A 1 168 ? 11.698 9.146 9.555 1.00 91.81 168 ALA A CA 1
ATOM 1337 C C . ALA A 1 168 ? 10.615 8.090 9.786 1.00 91.81 168 ALA A C 1
ATOM 1339 O O . ALA A 1 168 ? 9.536 8.169 9.200 1.00 91.81 168 ALA A O 1
ATOM 1340 N N . LYS A 1 169 ? 10.879 7.136 10.686 1.00 91.31 169 LYS A N 1
ATOM 1341 C CA . LYS A 1 169 ? 9.916 6.095 11.052 1.00 91.31 169 LYS A CA 1
ATOM 1342 C C . LYS A 1 169 ? 8.536 6.683 11.382 1.00 91.31 169 LYS A C 1
ATOM 1344 O O . LYS A 1 169 ? 8.440 7.482 12.319 1.00 91.31 169 LYS A O 1
ATOM 1349 N N . PRO A 1 170 ? 7.467 6.280 10.673 1.00 90.88 170 PRO A N 1
ATOM 1350 C CA . PRO A 1 170 ? 6.130 6.739 10.997 1.00 90.88 170 PRO A CA 1
ATOM 1351 C C . PRO A 1 170 ? 5.581 6.004 12.216 1.00 90.88 170 PRO A C 1
ATOM 1353 O O . PRO A 1 170 ? 5.895 4.835 12.459 1.00 90.88 170 PRO A O 1
ATOM 1356 N N . CYS A 1 171 ? 4.688 6.674 12.941 1.00 90.75 171 CYS A N 1
ATOM 1357 C CA . CYS A 1 171 ? 3.817 5.995 13.893 1.00 90.75 171 CYS A CA 1
ATOM 1358 C C . CYS A 1 171 ? 2.979 4.941 13.167 1.00 90.75 171 CYS A C 1
ATOM 1360 O O . CYS A 1 171 ? 2.552 5.163 12.035 1.00 90.75 171 CYS A O 1
ATOM 1362 N N . GLY A 1 172 ? 2.745 3.798 13.806 1.00 92.25 172 GLY A N 1
ATOM 1363 C CA . GLY A 1 172 ? 1.962 2.717 13.218 1.00 92.25 172 GLY A CA 1
ATOM 1364 C C . GLY A 1 172 ? 2.697 1.941 12.125 1.00 92.25 172 GLY A C 1
ATOM 1365 O O . GLY A 1 172 ? 2.063 1.155 11.425 1.00 92.25 172 GLY A O 1
ATOM 1366 N N . ALA A 1 173 ? 4.022 2.080 11.991 1.00 94.06 173 ALA A N 1
ATOM 1367 C CA . ALA A 1 173 ? 4.815 1.269 11.063 1.00 94.06 173 ALA A CA 1
ATOM 1368 C C . ALA A 1 173 ? 4.536 -0.255 11.169 1.00 94.06 173 ALA A C 1
ATOM 1370 O O . ALA A 1 173 ? 4.360 -0.891 10.125 1.00 94.06 173 ALA A O 1
ATOM 1371 N N . PRO A 1 174 ? 4.387 -0.860 12.373 1.00 96.12 174 PRO A N 1
ATOM 1372 C CA . PRO A 1 174 ? 4.015 -2.274 12.489 1.00 96.12 174 PRO A CA 1
ATOM 1373 C C . PRO A 1 174 ? 2.658 -2.620 11.855 1.00 96.12 174 PRO A C 1
ATOM 1375 O O . PRO A 1 174 ? 2.492 -3.720 11.328 1.00 96.12 174 PRO A O 1
ATOM 1378 N N . LEU A 1 175 ? 1.695 -1.689 11.872 1.00 98.00 175 LEU A N 1
ATOM 1379 C CA . LEU A 1 175 ? 0.374 -1.894 11.276 1.00 98.00 175 LEU A CA 1
ATOM 1380 C C . LEU A 1 175 ? 0.464 -2.020 9.755 1.00 98.00 175 LEU A C 1
ATOM 1382 O O . LEU A 1 175 ? -0.246 -2.844 9.181 1.00 98.00 175 LEU A O 1
ATOM 1386 N N . VAL A 1 176 ? 1.325 -1.238 9.100 1.00 98.19 176 VAL A N 1
ATOM 1387 C CA . VAL A 1 176 ? 1.495 -1.284 7.638 1.00 98.19 176 VAL A CA 1
ATOM 1388 C C . VAL A 1 176 ? 1.912 -2.684 7.207 1.00 98.19 176 VAL A C 1
ATOM 1390 O O . VAL A 1 176 ? 1.249 -3.305 6.378 1.00 98.19 176 VAL A O 1
ATOM 1393 N N . LYS A 1 177 ? 2.967 -3.216 7.832 1.00 98.25 177 LYS A N 1
ATOM 1394 C CA . LYS A 1 177 ? 3.445 -4.573 7.567 1.00 98.25 177 LYS A CA 1
ATOM 1395 C C . LYS A 1 177 ? 2.373 -5.618 7.863 1.00 98.25 177 LYS A C 1
ATOM 1397 O O . LYS A 1 177 ? 2.073 -6.438 6.998 1.00 98.25 177 LYS A O 1
ATOM 1402 N N . ALA A 1 178 ? 1.755 -5.549 9.044 1.00 98.56 178 ALA A N 1
ATOM 1403 C CA . ALA A 1 178 ? 0.715 -6.494 9.437 1.00 98.56 178 ALA A CA 1
ATOM 1404 C C . ALA A 1 178 ? -0.490 -6.465 8.483 1.00 98.56 178 ALA A C 1
ATOM 1406 O O . ALA A 1 178 ? -1.092 -7.505 8.234 1.00 98.56 178 ALA A O 1
ATOM 1407 N N . THR A 1 179 ? -0.822 -5.297 7.922 1.00 98.81 179 THR A N 1
ATOM 1408 C CA . THR A 1 179 ? -1.882 -5.140 6.916 1.00 98.81 179 THR A CA 1
ATOM 1409 C C . THR A 1 179 ? -1.517 -5.875 5.637 1.00 98.81 179 THR A C 1
ATOM 1411 O O . THR A 1 179 ? -2.305 -6.689 5.164 1.00 98.81 179 THR A O 1
ATOM 1414 N N . LEU A 1 180 ? -0.321 -5.644 5.093 1.00 98.69 180 LEU A N 1
ATOM 1415 C CA . LEU A 1 180 ? 0.127 -6.307 3.867 1.00 98.69 180 LEU A CA 1
ATOM 1416 C C . LEU A 1 180 ? 0.186 -7.836 4.025 1.00 98.69 180 LEU A C 1
ATOM 1418 O O . LEU A 1 180 ? -0.296 -8.562 3.157 1.00 98.69 180 LEU A O 1
ATOM 1422 N N . GLU A 1 181 ? 0.709 -8.326 5.150 1.00 98.44 181 GLU A N 1
ATOM 1423 C CA . GLU A 1 181 ? 0.769 -9.761 5.459 1.00 98.44 181 GLU A CA 1
ATOM 1424 C C . GLU A 1 181 ? -0.628 -10.376 5.618 1.00 98.44 181 GLU A C 1
ATOM 1426 O O . GLU A 1 181 ? -0.938 -11.381 4.978 1.00 98.44 181 GLU A O 1
ATOM 1431 N N . ALA A 1 182 ? -1.507 -9.748 6.406 1.00 98.56 182 ALA A N 1
ATOM 1432 C CA . ALA A 1 182 ? -2.859 -10.254 6.629 1.00 98.56 182 ALA A CA 1
ATOM 1433 C C . ALA A 1 182 ? -3.707 -10.244 5.346 1.00 98.56 182 ALA A C 1
ATOM 1435 O O . ALA A 1 182 ? -4.522 -11.142 5.132 1.00 98.56 182 ALA A O 1
ATOM 1436 N N . LEU A 1 183 ? -3.511 -9.259 4.464 1.00 98.50 183 LEU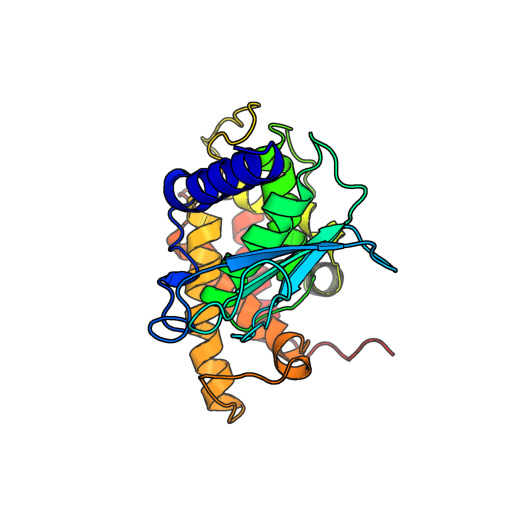 A N 1
ATOM 1437 C CA . LEU A 1 183 ? -4.159 -9.235 3.155 1.00 98.50 183 LEU A CA 1
ATOM 1438 C C . LEU A 1 183 ? -3.649 -10.357 2.240 1.00 98.50 183 LEU A C 1
ATOM 1440 O O . LEU A 1 183 ? -4.464 -11.004 1.582 1.00 98.50 183 LEU A O 1
ATOM 1444 N N . GLY A 1 184 ? -2.345 -10.645 2.246 1.00 97.38 184 GLY A N 1
ATOM 1445 C CA . GLY A 1 184 ? -1.779 -11.796 1.536 1.00 97.38 184 GLY A CA 1
ATOM 1446 C C . GLY A 1 184 ? -2.338 -13.138 2.031 1.00 97.38 184 GLY A C 1
ATOM 1447 O O . GLY A 1 184 ? -2.666 -14.016 1.231 1.00 97.38 184 GLY A O 1
ATOM 1448 N N . GLU A 1 185 ? -2.533 -13.287 3.343 1.00 96.88 185 GLU A N 1
ATOM 1449 C CA . GLU A 1 185 ? -3.158 -14.479 3.933 1.00 96.88 185 GLU A CA 1
ATOM 1450 C C . GLU A 1 185 ? -4.623 -14.639 3.506 1.00 96.88 185 GLU A C 1
ATOM 1452 O O . GLU A 1 185 ? -5.046 -15.717 3.078 1.00 96.88 185 GLU A O 1
ATOM 1457 N N . VAL A 1 186 ? -5.418 -13.568 3.593 1.00 97.00 186 VAL A N 1
ATOM 1458 C CA . VAL A 1 186 ? -6.837 -13.634 3.229 1.00 97.00 186 VAL A CA 1
ATOM 1459 C C . VAL A 1 186 ? -7.016 -13.821 1.720 1.00 97.00 186 VAL A C 1
ATOM 1461 O O . VAL A 1 186 ? -7.904 -14.562 1.293 1.00 97.00 186 VAL A O 1
ATOM 1464 N N . GLN A 1 187 ? -6.147 -13.239 0.897 1.00 95.81 187 GLN A N 1
ATOM 1465 C CA . GLN A 1 187 ? -6.134 -13.490 -0.541 1.00 95.81 187 GLN A CA 1
ATOM 1466 C C . GLN A 1 187 ? -6.051 -14.982 -0.869 1.00 95.81 187 GLN A C 1
ATOM 1468 O O . GLN A 1 187 ? -6.750 -15.425 -1.775 1.00 95.81 187 GLN A O 1
ATOM 1473 N N . ALA A 1 188 ? -5.252 -15.778 -0.150 1.00 94.06 188 ALA A N 1
ATOM 1474 C CA . ALA A 1 188 ? -5.174 -17.221 -0.399 1.00 94.06 188 ALA A CA 1
ATOM 1475 C C . ALA A 1 188 ? -6.550 -17.904 -0.263 1.00 94.06 188 ALA A C 1
ATOM 1477 O O . ALA A 1 188 ? -6.878 -18.821 -1.022 1.00 94.06 188 ALA A O 1
ATOM 1478 N N . THR A 1 189 ? -7.389 -17.403 0.649 1.00 94.38 189 THR A N 1
ATOM 1479 C CA . THR A 1 189 ? -8.783 -17.841 0.790 1.00 94.38 189 THR A CA 1
ATOM 1480 C C . THR A 1 189 ? -9.615 -17.430 -0.421 1.00 94.38 189 THR A C 1
ATOM 1482 O O . THR A 1 189 ? -10.312 -18.272 -0.985 1.00 94.38 189 THR A O 1
ATOM 1485 N N . VAL A 1 190 ? -9.516 -16.173 -0.867 1.00 96.12 190 VAL A N 1
ATOM 1486 C CA . VAL A 1 190 ? -10.250 -15.679 -2.047 1.00 96.12 190 VAL A CA 1
ATOM 1487 C C . VAL A 1 190 ? -9.867 -16.453 -3.304 1.00 96.12 190 VAL A C 1
ATOM 1489 O O . VAL A 1 190 ? -10.756 -16.902 -4.026 1.00 96.12 190 VAL A O 1
ATOM 1492 N N . THR A 1 191 ? -8.569 -16.689 -3.521 1.00 96.19 191 THR A N 1
ATOM 1493 C CA . THR A 1 191 ? -8.053 -17.492 -4.635 1.00 96.19 191 THR A CA 1
ATOM 1494 C C . THR A 1 191 ? -8.744 -18.851 -4.684 1.00 96.19 191 THR A C 1
ATOM 1496 O O . THR A 1 191 ? -9.239 -19.258 -5.731 1.00 96.19 191 THR A O 1
ATOM 1499 N N . LYS A 1 192 ? -8.832 -19.539 -3.538 1.00 95.44 192 LYS A N 1
ATOM 1500 C CA . LYS A 1 192 ? -9.468 -20.856 -3.443 1.00 95.44 192 LYS A CA 1
ATOM 1501 C C . LYS A 1 192 ? -10.981 -20.787 -3.655 1.00 95.44 192 LYS A C 1
ATOM 1503 O O . LYS A 1 192 ? -11.517 -21.592 -4.409 1.00 95.44 192 LYS A O 1
ATOM 1508 N N . VAL A 1 193 ? -11.664 -19.853 -2.992 1.00 94.38 193 VAL A N 1
ATOM 1509 C CA . VAL A 1 193 ? -13.133 -19.726 -3.040 1.00 94.38 193 VAL A CA 1
ATOM 1510 C C . VAL A 1 193 ? -13.621 -19.369 -4.442 1.00 94.38 193 VAL A C 1
ATOM 1512 O O . VAL A 1 193 ? -14.653 -19.873 -4.871 1.00 94.38 193 VAL A O 1
ATOM 1515 N N . ARG A 1 194 ? -12.879 -18.524 -5.164 1.00 94.88 194 ARG A N 1
ATOM 1516 C CA . ARG A 1 194 ? -13.246 -18.065 -6.510 1.00 94.88 194 ARG A CA 1
ATOM 1517 C C . ARG A 1 194 ? -12.583 -18.849 -7.645 1.00 94.88 194 ARG A C 1
ATOM 1519 O O . ARG A 1 194 ? -12.833 -18.539 -8.802 1.00 94.88 194 ARG A O 1
ATOM 1526 N N . GLY A 1 195 ? -11.749 -19.845 -7.338 1.00 95.88 195 GLY A N 1
ATOM 1527 C CA . GLY A 1 195 ? -11.053 -20.646 -8.351 1.00 95.88 195 GLY A CA 1
ATOM 1528 C C . GLY A 1 195 ? -10.066 -19.841 -9.205 1.00 95.88 195 GLY A C 1
ATOM 1529 O O . GLY A 1 195 ? -9.912 -20.125 -10.390 1.00 95.88 195 GLY A O 1
ATOM 1530 N N . LEU A 1 196 ? -9.420 -18.827 -8.624 1.00 96.56 196 LEU A N 1
ATOM 1531 C CA . LEU A 1 196 ? -8.448 -17.983 -9.323 1.00 96.56 196 LEU A CA 1
ATOM 1532 C C . LEU A 1 196 ? -7.080 -18.669 -9.393 1.00 96.56 196 LEU A C 1
ATOM 1534 O O . LEU A 1 196 ? -6.737 -19.506 -8.555 1.00 96.56 196 LEU A O 1
ATOM 1538 N N . ASN A 1 197 ? -6.262 -18.282 -10.370 1.00 94.19 197 ASN A N 1
ATOM 1539 C CA . ASN A 1 197 ? -4.880 -18.739 -10.441 1.00 94.19 197 ASN A CA 1
ATOM 1540 C C . ASN A 1 197 ? -4.060 -18.091 -9.301 1.00 94.19 197 ASN A C 1
ATOM 1542 O O . ASN A 1 197 ? -3.955 -16.867 -9.259 1.00 94.19 197 ASN A O 1
ATOM 1546 N N . PRO A 1 198 ? -3.438 -18.865 -8.389 1.00 91.75 198 PRO A N 1
ATOM 1547 C CA . PRO A 1 198 ? -2.667 -18.320 -7.266 1.00 91.75 198 PRO A CA 1
ATOM 1548 C C . PRO A 1 198 ? -1.425 -17.521 -7.679 1.00 91.75 198 PRO A C 1
ATOM 1550 O O . PRO A 1 198 ? -0.876 -16.805 -6.845 1.00 91.75 198 PRO A O 1
ATOM 1553 N N . ALA A 1 199 ? -0.961 -17.662 -8.921 1.00 89.94 199 ALA A N 1
ATOM 1554 C CA . ALA A 1 199 ? 0.200 -16.947 -9.439 1.00 89.94 199 ALA A CA 1
ATOM 1555 C C . ALA A 1 199 ? -0.167 -15.695 -10.252 1.00 89.94 199 ALA A C 1
ATOM 1557 O O . ALA A 1 199 ? 0.711 -14.872 -10.500 1.00 89.94 199 ALA A O 1
ATOM 1558 N N . ASP A 1 200 ? -1.427 -15.557 -10.677 1.00 90.75 200 ASP A N 1
ATOM 1559 C CA . ASP A 1 200 ? -1.833 -14.510 -11.616 1.00 90.75 200 ASP A CA 1
ATOM 1560 C C . ASP A 1 200 ? -3.342 -14.238 -11.541 1.00 90.75 200 ASP A C 1
ATOM 1562 O O . ASP A 1 200 ? -4.159 -15.000 -12.062 1.00 90.75 200 ASP A O 1
ATOM 1566 N N . TRP A 1 201 ? -3.727 -13.160 -10.857 1.00 95.50 201 TRP A N 1
ATOM 1567 C CA . TRP A 1 201 ? -5.114 -12.701 -10.837 1.00 95.50 201 TRP A CA 1
ATOM 1568 C C . TRP A 1 201 ? -5.380 -11.751 -12.010 1.00 95.50 201 TRP A C 1
ATOM 1570 O O . TRP A 1 201 ? -4.627 -10.788 -12.177 1.00 95.50 201 TRP A O 1
ATOM 1580 N N . PRO A 1 202 ? -6.486 -11.925 -12.754 1.00 95.25 202 PRO A N 1
ATOM 1581 C CA . PRO A 1 202 ? -6.968 -10.909 -13.686 1.00 95.25 202 PRO A CA 1
ATOM 1582 C C . PRO A 1 202 ? -7.128 -9.538 -13.007 1.00 95.25 202 PRO A C 1
ATOM 1584 O O . PRO A 1 202 ? -7.558 -9.459 -11.857 1.00 95.25 202 PRO A O 1
ATOM 1587 N N . GLU A 1 203 ? -6.789 -8.447 -13.701 1.00 93.25 203 GLU A N 1
ATOM 1588 C CA . GLU A 1 203 ? -6.788 -7.084 -13.130 1.00 93.25 203 GLU A CA 1
ATOM 1589 C C . GLU A 1 203 ? -8.159 -6.663 -12.563 1.00 93.25 203 GLU A C 1
ATOM 1591 O O . GLU A 1 203 ? -8.238 -5.946 -11.563 1.00 93.25 203 GLU A O 1
ATOM 1596 N N . ASP A 1 204 ? -9.253 -7.120 -13.169 1.00 95.50 204 ASP A N 1
ATOM 1597 C CA . ASP A 1 204 ? -10.611 -6.880 -12.684 1.00 95.50 204 ASP A CA 1
ATOM 1598 C C . ASP A 1 204 ? -10.906 -7.624 -11.373 1.00 95.50 204 ASP A C 1
ATOM 1600 O O . ASP A 1 204 ? -11.545 -7.052 -10.489 1.00 95.50 204 ASP A O 1
ATOM 1604 N N . GLU A 1 205 ? -10.374 -8.836 -11.189 1.00 96.75 205 GLU A N 1
ATOM 1605 C CA . GLU A 1 205 ? -10.428 -9.560 -9.911 1.00 96.75 205 GLU A CA 1
ATOM 1606 C C . GLU A 1 205 ? -9.572 -8.897 -8.829 1.00 96.75 205 GLU A C 1
ATOM 1608 O O . GLU A 1 205 ? -9.999 -8.793 -7.676 1.00 96.75 205 GLU A O 1
ATOM 1613 N N . GLN A 1 206 ? -8.406 -8.359 -9.196 1.00 97.12 206 GLN A N 1
ATOM 1614 C CA . GLN A 1 206 ? -7.546 -7.599 -8.283 1.00 97.12 206 GLN A CA 1
ATOM 1615 C C . GLN A 1 206 ? -8.263 -6.369 -7.704 1.00 97.12 206 GLN A C 1
ATOM 1617 O O . GLN A 1 206 ? -8.086 -6.027 -6.533 1.00 97.12 206 GLN A O 1
ATOM 1622 N N . ARG A 1 207 ? -9.122 -5.719 -8.499 1.00 96.69 207 ARG A N 1
ATOM 1623 C CA . ARG A 1 207 ? -9.867 -4.502 -8.123 1.00 96.69 207 ARG A CA 1
ATOM 1624 C C . ARG A 1 207 ? -11.316 -4.760 -7.714 1.00 96.69 207 ARG A C 1
ATOM 1626 O O . ARG A 1 207 ? -12.057 -3.809 -7.456 1.00 96.69 207 ARG A O 1
ATOM 1633 N N . ASN A 1 208 ? -11.740 -6.019 -7.662 1.00 95.31 208 ASN A N 1
ATOM 1634 C CA . ASN A 1 208 ? -13.140 -6.368 -7.481 1.00 95.31 208 ASN A CA 1
ATOM 1635 C C . ASN A 1 208 ? -13.667 -5.862 -6.125 1.00 95.31 208 ASN A C 1
ATOM 1637 O O . ASN A 1 208 ? -13.062 -6.080 -5.074 1.00 95.31 208 ASN A O 1
ATOM 1641 N N . VAL A 1 209 ? -14.825 -5.199 -6.120 1.00 93.75 209 VAL A N 1
ATOM 1642 C CA . VAL A 1 209 ? -15.484 -4.729 -4.885 1.00 93.75 209 VAL A CA 1
ATOM 1643 C C . VAL A 1 209 ? -15.872 -5.882 -3.961 1.00 93.75 209 VAL A C 1
ATOM 1645 O O . VAL A 1 209 ? -15.921 -5.709 -2.746 1.00 93.75 209 VAL A O 1
ATOM 1648 N N . ALA A 1 210 ? -16.047 -7.088 -4.507 1.00 93.94 210 ALA A N 1
ATOM 1649 C CA . ALA A 1 210 ? -16.261 -8.299 -3.726 1.00 93.94 210 ALA A CA 1
ATOM 1650 C C . ALA A 1 210 ? -15.058 -8.660 -2.830 1.00 93.94 210 ALA A C 1
ATOM 1652 O O . ALA A 1 210 ? -15.180 -9.521 -1.963 1.00 93.94 210 ALA A O 1
ATOM 1653 N N . ASN A 1 211 ? -13.889 -8.035 -3.019 1.00 96.06 211 ASN A N 1
ATOM 1654 C CA . ASN A 1 211 ? -12.731 -8.197 -2.137 1.00 96.06 211 ASN A CA 1
ATOM 1655 C C . ASN A 1 211 ? -12.916 -7.466 -0.801 1.00 96.06 211 ASN A C 1
ATOM 1657 O O . ASN A 1 211 ? -12.294 -7.851 0.182 1.00 96.06 211 ASN A O 1
ATOM 1661 N N . VAL A 1 212 ? -13.779 -6.447 -0.725 1.00 96.25 212 VAL A N 1
ATOM 1662 C CA . VAL A 1 212 ? -13.904 -5.580 0.460 1.00 96.25 212 VAL A CA 1
ATOM 1663 C C . VAL A 1 212 ? -14.196 -6.347 1.760 1.00 96.25 212 VAL A C 1
ATOM 1665 O O . VAL A 1 212 ? -13.492 -6.084 2.735 1.00 96.25 212 VAL A O 1
ATOM 1668 N N . PRO A 1 213 ? -15.134 -7.316 1.820 1.00 95.81 213 PRO A N 1
ATOM 1669 C CA . PRO A 1 213 ? -15.362 -8.098 3.042 1.00 95.81 213 PRO A CA 1
ATOM 1670 C C . PRO A 1 213 ? -14.116 -8.876 3.495 1.00 95.81 213 PRO A C 1
ATOM 1672 O O . PRO A 1 213 ? -13.772 -8.897 4.675 1.00 95.81 213 PRO A O 1
ATOM 1675 N N . TYR A 1 214 ? -13.375 -9.450 2.546 1.00 96.94 214 TYR A N 1
ATOM 1676 C CA . TYR A 1 214 ? -12.114 -10.145 2.807 1.00 96.94 214 TYR A CA 1
ATOM 1677 C C . TYR A 1 214 ? -11.021 -9.181 3.288 1.00 96.94 214 TYR A C 1
ATOM 1679 O O . TYR A 1 214 ? -10.292 -9.465 4.238 1.00 96.94 214 TYR A O 1
ATOM 1687 N N . MET A 1 215 ? -10.930 -7.998 2.686 1.00 98.00 215 MET A N 1
ATOM 1688 C CA . MET A 1 215 ? -9.978 -6.979 3.120 1.00 98.00 215 MET A CA 1
ATOM 1689 C C . MET A 1 215 ? -10.316 -6.434 4.513 1.00 98.00 215 MET A C 1
ATOM 1691 O O . MET A 1 215 ? -9.401 -6.184 5.291 1.00 98.00 215 MET A O 1
ATOM 1695 N N . ALA A 1 216 ? -11.601 -6.314 4.869 1.00 97.81 216 ALA A N 1
ATOM 1696 C CA . ALA A 1 216 ? -12.030 -5.960 6.224 1.00 97.81 216 ALA A CA 1
ATOM 1697 C C . ALA A 1 216 ? -11.601 -7.024 7.250 1.00 97.81 216 ALA A C 1
ATOM 1699 O O . ALA A 1 216 ? -11.089 -6.684 8.318 1.00 97.81 216 ALA A O 1
ATOM 1700 N N . GLN A 1 217 ? -11.722 -8.313 6.902 1.00 97.62 217 GLN A N 1
ATOM 1701 C CA . GLN A 1 217 ? -11.194 -9.414 7.714 1.00 97.62 217 GLN A CA 1
ATOM 1702 C C . GLN A 1 217 ? -9.673 -9.296 7.902 1.00 97.62 217 GLN A C 1
ATOM 1704 O O . GLN A 1 217 ? -9.185 -9.390 9.030 1.00 97.62 217 GLN A O 1
ATOM 1709 N N . GLY A 1 218 ? -8.929 -9.076 6.813 1.00 98.31 218 GLY A N 1
ATOM 1710 C CA . GLY A 1 218 ? -7.473 -8.920 6.852 1.00 98.31 218 GLY A CA 1
ATOM 1711 C C . GLY A 1 218 ? -7.042 -7.721 7.698 1.00 98.31 218 GLY A C 1
ATOM 1712 O O . GLY A 1 218 ? -6.183 -7.860 8.565 1.00 98.31 218 GLY A O 1
ATOM 1713 N N . LEU A 1 219 ? -7.701 -6.570 7.532 1.00 98.50 219 LEU A N 1
ATOM 1714 C CA . LEU A 1 219 ? -7.432 -5.369 8.321 1.00 98.50 219 LEU A CA 1
ATOM 1715 C C . LEU A 1 219 ? -7.705 -5.589 9.814 1.00 98.50 219 LEU A C 1
ATOM 1717 O O . LEU A 1 219 ? -6.899 -5.184 10.648 1.00 98.50 219 LEU A O 1
ATOM 1721 N N . ARG A 1 220 ? -8.786 -6.293 10.171 1.00 97.69 220 ARG A N 1
ATOM 1722 C CA . ARG A 1 220 ? -9.067 -6.654 11.569 1.00 97.69 220 ARG A CA 1
ATOM 1723 C C . ARG A 1 220 ? -7.954 -7.525 12.154 1.00 97.69 220 ARG A C 1
ATOM 1725 O O . ARG A 1 220 ? -7.496 -7.271 13.266 1.00 97.69 220 ARG A O 1
ATOM 1732 N N . SER A 1 221 ? -7.491 -8.528 11.407 1.00 98.06 221 SER A N 1
ATOM 1733 C CA . SER A 1 221 ? -6.359 -9.363 11.829 1.00 98.06 221 SER A CA 1
ATOM 1734 C C . SER A 1 221 ? -5.066 -8.557 11.972 1.00 98.06 221 SER A C 1
ATOM 1736 O O . SER A 1 221 ? -4.318 -8.780 12.922 1.00 98.06 221 SER A O 1
ATOM 1738 N N . ALA A 1 222 ? -4.814 -7.594 11.085 1.00 98.56 222 ALA A N 1
ATOM 1739 C CA . ALA A 1 222 ? -3.663 -6.702 11.180 1.00 98.56 222 ALA A CA 1
ATOM 1740 C C . ALA A 1 222 ? -3.718 -5.823 12.437 1.00 98.56 222 ALA A C 1
ATOM 1742 O O . ALA A 1 222 ? -2.738 -5.759 13.181 1.00 98.56 222 ALA A O 1
ATOM 1743 N N . ILE A 1 223 ? -4.879 -5.221 12.721 1.00 98.19 223 ILE A N 1
ATOM 1744 C CA . ILE A 1 223 ? -5.107 -4.424 13.934 1.00 98.19 223 ILE A CA 1
ATOM 1745 C C . ILE A 1 223 ? -4.855 -5.271 15.182 1.00 98.19 223 ILE A C 1
ATOM 1747 O O . ILE A 1 223 ? -4.146 -4.848 16.097 1.00 98.19 223 ILE A O 1
ATOM 1751 N N . ALA A 1 224 ? -5.370 -6.503 15.196 1.00 96.94 224 ALA A N 1
ATOM 1752 C CA . ALA A 1 224 ? -5.191 -7.413 16.316 1.00 96.94 224 ALA A CA 1
ATOM 1753 C C . ALA A 1 224 ? -3.717 -7.758 16.597 1.00 96.94 224 ALA A C 1
ATOM 1755 O O . ALA A 1 224 ? -3.355 -7.934 17.759 1.00 96.94 224 ALA A O 1
ATOM 1756 N N . ARG A 1 225 ? -2.882 -7.840 15.552 1.00 96.31 225 ARG A N 1
ATOM 1757 C CA . ARG A 1 225 ? -1.450 -8.176 15.645 1.00 96.31 225 ARG A CA 1
ATOM 1758 C C . ARG A 1 225 ? -0.568 -6.982 15.997 1.00 96.31 225 ARG A C 1
ATOM 1760 O O . ARG A 1 225 ? 0.430 -7.163 16.686 1.00 96.31 225 ARG A O 1
ATOM 1767 N N . ALA A 1 226 ? -0.894 -5.799 15.481 1.00 96.31 226 ALA A N 1
ATOM 1768 C CA . ALA A 1 226 ? 0.029 -4.666 15.471 1.00 96.31 226 ALA A CA 1
ATOM 1769 C C . ALA A 1 226 ? -0.320 -3.540 16.450 1.00 96.31 226 ALA A C 1
ATOM 1771 O O . ALA A 1 226 ? 0.572 -2.788 16.838 1.00 96.31 226 ALA A O 1
ATOM 1772 N N . CYS A 1 227 ? -1.590 -3.383 16.828 1.00 96.25 227 CYS A N 1
ATOM 1773 C CA . CYS A 1 227 ? -2.025 -2.225 17.607 1.00 96.25 227 CYS A CA 1
ATOM 1774 C C . CYS A 1 227 ? -1.864 -2.475 19.108 1.00 96.25 227 CYS A C 1
ATOM 1776 O O . CYS A 1 227 ? -2.325 -3.491 19.638 1.00 96.25 227 CYS A O 1
ATOM 1778 N N . ALA A 1 228 ? -1.225 -1.528 19.796 1.00 87.56 228 ALA A N 1
ATOM 1779 C CA . ALA A 1 228 ? -0.940 -1.628 21.220 1.00 87.56 228 ALA A CA 1
ATOM 1780 C C . ALA A 1 228 ? -2.218 -1.610 22.081 1.00 87.56 228 ALA A C 1
ATOM 1782 O O . ALA A 1 228 ? -3.228 -0.997 21.732 1.00 87.56 228 ALA A O 1
ATOM 1783 N N . ALA A 1 229 ? -2.152 -2.264 23.242 1.00 84.62 229 ALA A N 1
ATOM 1784 C CA . ALA A 1 229 ? -3.162 -2.156 24.290 1.00 84.62 229 ALA A CA 1
ATOM 1785 C C . ALA A 1 229 ? -2.750 -1.096 25.340 1.00 84.62 229 ALA A C 1
ATOM 1787 O O . ALA A 1 229 ? -1.553 -0.947 25.596 1.00 84.62 229 ALA A O 1
ATOM 1788 N N . PRO A 1 230 ? -3.707 -0.404 25.993 1.00 86.06 230 PRO A N 1
ATOM 1789 C CA . PRO A 1 230 ? -5.151 -0.467 25.759 1.00 86.06 230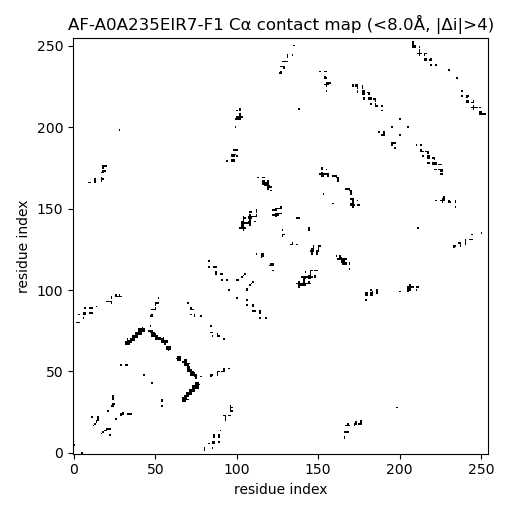 PRO A CA 1
ATOM 1790 C C . PRO A 1 230 ? -5.560 0.273 24.476 1.00 86.06 230 PRO A C 1
ATOM 1792 O O . PRO A 1 230 ? -4.997 1.310 24.131 1.00 86.06 230 PRO A O 1
ATOM 1795 N N . ARG A 1 231 ? -6.570 -0.256 23.779 1.00 92.06 231 ARG A N 1
ATOM 1796 C CA . ARG A 1 231 ? -7.103 0.348 22.550 1.00 92.06 231 ARG A CA 1
ATOM 1797 C C . ARG A 1 231 ? -8.063 1.484 22.888 1.00 92.06 231 ARG A C 1
ATOM 1799 O O . ARG A 1 231 ? -8.868 1.339 23.809 1.00 92.06 231 ARG A O 1
ATOM 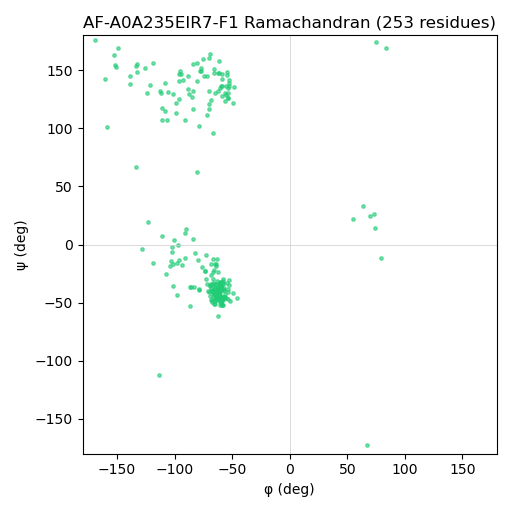1806 N N . SER A 1 232 ? -8.015 2.576 22.126 1.00 94.88 232 SER A N 1
ATOM 1807 C CA . SER A 1 232 ? -8.999 3.659 22.242 1.00 94.88 232 SER A CA 1
ATOM 1808 C C . SER A 1 232 ? -10.414 3.163 21.929 1.00 94.88 232 SER A C 1
ATOM 1810 O O . SER A 1 232 ? -10.589 2.170 21.223 1.00 94.88 232 SER A O 1
ATOM 1812 N N . GLU A 1 233 ? -11.427 3.876 22.420 1.00 96.44 233 GLU A N 1
ATOM 1813 C CA . GLU A 1 233 ? -12.832 3.588 22.105 1.00 96.44 233 GLU A CA 1
ATOM 1814 C C . GLU A 1 233 ? -13.087 3.593 20.590 1.00 96.44 233 GLU A C 1
ATOM 1816 O O . GLU A 1 233 ? -13.647 2.637 20.064 1.00 96.44 233 GLU A O 1
ATOM 1821 N N . GLU A 1 234 ? -12.557 4.594 19.878 1.00 97.50 234 GLU A N 1
ATOM 1822 C CA . GLU A 1 234 ? -12.649 4.698 18.415 1.00 97.50 234 GLU A CA 1
ATOM 1823 C C . GLU A 1 234 ? -12.080 3.461 17.698 1.00 97.50 234 GLU A C 1
ATOM 1825 O O . GLU A 1 234 ? -12.691 2.954 16.759 1.00 97.50 234 GLU A O 1
ATOM 1830 N N . LEU A 1 235 ? -10.933 2.933 18.147 1.00 97.19 235 LEU A N 1
ATOM 1831 C CA . LEU A 1 235 ? -10.344 1.734 17.546 1.00 97.19 235 LEU A CA 1
ATOM 1832 C C . LEU A 1 235 ? -11.197 0.490 17.832 1.00 97.19 235 LEU A C 1
ATOM 1834 O O . LEU A 1 235 ? -11.407 -0.327 16.940 1.00 97.19 235 LEU A O 1
ATOM 1838 N N . GLN A 1 236 ? -11.739 0.367 19.047 1.00 96.56 236 GLN A N 1
ATOM 1839 C CA . GLN A 1 236 ? -12.625 -0.744 19.408 1.00 96.56 236 GLN A CA 1
ATOM 1840 C C . GLN A 1 236 ? -13.948 -0.715 18.626 1.00 96.56 236 GLN A C 1
ATOM 1842 O O . GLN A 1 236 ? -14.452 -1.765 18.225 1.00 96.56 236 GLN A O 1
ATOM 1847 N N . GLU A 1 237 ? -14.527 0.468 18.409 1.00 97.31 237 GLU A N 1
ATOM 1848 C CA . GLU A 1 237 ? -15.711 0.653 17.563 1.00 97.31 237 GLU A CA 1
ATOM 1849 C C . GLU A 1 237 ? -15.426 0.267 16.116 1.00 97.31 237 GLU A C 1
ATOM 1851 O O . GLU A 1 237 ? -16.194 -0.494 15.522 1.00 97.31 237 GLU A O 1
ATOM 1856 N N . PHE A 1 238 ? -14.293 0.718 15.577 1.00 98.06 238 PHE A N 1
ATOM 1857 C CA . PHE A 1 238 ? -13.887 0.381 14.222 1.00 98.06 238 PHE A CA 1
ATOM 1858 C C . PHE A 1 238 ? -13.667 -1.126 14.041 1.00 98.06 238 PHE A C 1
ATOM 1860 O O . PHE A 1 238 ? -14.121 -1.703 13.058 1.00 98.06 238 PHE A O 1
ATOM 1867 N N . GLU A 1 239 ? -13.058 -1.815 15.009 1.00 96.44 239 GLU A N 1
ATOM 1868 C CA . GLU A 1 239 ? -12.920 -3.276 14.956 1.00 96.44 239 GLU A CA 1
ATOM 1869 C C . GLU A 1 239 ? -14.273 -4.001 14.937 1.00 96.44 239 GLU A C 1
ATOM 1871 O O . GLU A 1 239 ? -14.440 -4.961 14.180 1.00 96.44 239 GLU A O 1
ATOM 1876 N N . ARG A 1 240 ? -15.255 -3.533 15.723 1.00 96.38 240 ARG A N 1
ATOM 1877 C CA . ARG A 1 240 ? -16.631 -4.063 15.682 1.00 96.38 240 ARG A CA 1
ATOM 1878 C C . ARG A 1 240 ? -17.288 -3.809 14.327 1.00 96.38 240 ARG A C 1
ATOM 1880 O O . ARG A 1 240 ? -17.948 -4.702 13.799 1.00 96.38 240 ARG A O 1
ATOM 1887 N N . LEU A 1 241 ? -17.076 -2.632 13.743 1.00 97.06 241 LEU A N 1
ATOM 1888 C CA . LEU A 1 241 ? -17.550 -2.319 12.398 1.00 97.06 241 LEU A CA 1
ATOM 1889 C C . LEU A 1 241 ? -16.929 -3.244 11.345 1.00 97.06 241 LEU A C 1
ATOM 1891 O O . LEU A 1 241 ? -17.646 -3.734 10.476 1.00 97.06 241 LEU A O 1
ATOM 1895 N N . LEU A 1 242 ? -15.627 -3.536 11.428 1.00 96.69 242 LEU A N 1
ATOM 1896 C CA . LEU A 1 242 ? -14.975 -4.451 10.489 1.00 96.69 242 LEU A CA 1
ATOM 1897 C C . LEU A 1 242 ? -15.592 -5.854 10.535 1.00 96.69 242 LEU A C 1
ATOM 1899 O O . LEU A 1 242 ? -15.697 -6.485 9.490 1.00 96.69 242 LEU A O 1
ATOM 1903 N N . VAL A 1 243 ? -16.053 -6.333 11.700 1.00 95.12 243 VAL A N 1
ATOM 1904 C CA . VAL A 1 243 ? -16.830 -7.587 11.800 1.00 95.12 243 VAL A CA 1
ATOM 1905 C C . VAL A 1 243 ? -18.126 -7.484 10.992 1.00 95.12 243 VAL A C 1
ATOM 1907 O O . VAL A 1 243 ? -18.360 -8.312 10.117 1.00 95.12 243 VAL A O 1
ATOM 1910 N N . GLN A 1 244 ? -18.919 -6.432 11.203 1.00 93.44 244 GLN A N 1
ATOM 1911 C CA . GLN A 1 244 ? -20.169 -6.223 10.459 1.00 93.44 244 GLN A CA 1
ATOM 1912 C C . GLN A 1 244 ? -19.925 -6.110 8.946 1.00 93.44 244 GLN A C 1
ATOM 1914 O O . GLN A 1 244 ? -20.682 -6.647 8.143 1.00 93.44 244 GLN A O 1
ATOM 1919 N N . ALA A 1 245 ? -18.832 -5.459 8.542 1.00 90.50 245 ALA A N 1
ATOM 1920 C CA . ALA A 1 245 ? -18.446 -5.313 7.143 1.00 90.50 245 ALA A CA 1
ATOM 1921 C C . ALA A 1 245 ? -18.059 -6.641 6.469 1.00 90.50 245 ALA A C 1
ATOM 1923 O O . ALA A 1 245 ? -18.155 -6.740 5.246 1.00 90.50 245 ALA A O 1
ATOM 1924 N N . THR A 1 246 ? -17.647 -7.662 7.235 1.00 86.62 246 THR A N 1
ATOM 1925 C CA . THR A 1 246 ? -17.421 -9.013 6.688 1.00 86.62 246 THR A CA 1
ATOM 1926 C C . THR A 1 246 ? -18.718 -9.763 6.375 1.00 86.62 246 THR A C 1
ATOM 1928 O O . THR A 1 246 ? -18.713 -10.662 5.539 1.00 86.62 246 THR A O 1
ATOM 1931 N N . GLU A 1 247 ? -19.821 -9.379 7.020 1.00 80.62 247 GLU A N 1
ATOM 1932 C CA . GLU A 1 247 ? -21.135 -10.030 6.921 1.00 80.62 247 GLU A CA 1
ATOM 1933 C C . GLU A 1 247 ? -22.115 -9.250 6.028 1.00 80.62 247 GLU A C 1
ATOM 1935 O O . GLU A 1 247 ? -23.159 -9.769 5.631 1.00 80.62 247 GLU A O 1
ATOM 1940 N N . ALA A 1 248 ? -21.786 -7.997 5.704 1.00 67.94 248 ALA A N 1
ATOM 1941 C CA . ALA A 1 248 ? -22.621 -7.127 4.893 1.00 67.94 248 ALA A CA 1
ATOM 1942 C C . ALA A 1 248 ? -22.752 -7.639 3.440 1.00 67.94 248 ALA A C 1
ATOM 1944 O O . ALA A 1 248 ? -21.794 -8.187 2.884 1.00 67.94 248 ALA A O 1
ATOM 1945 N N . PRO A 1 249 ? -23.909 -7.415 2.783 1.00 61.03 249 PRO A N 1
ATOM 1946 C CA . PRO A 1 249 ? -24.082 -7.729 1.370 1.00 61.03 249 PRO A CA 1
ATOM 1947 C C . PRO A 1 249 ? -23.000 -7.060 0.518 1.00 61.03 249 PRO A C 1
ATOM 1949 O O . PRO A 1 249 ? -22.564 -5.944 0.816 1.00 61.03 249 PRO A O 1
ATOM 1952 N N . ALA A 1 250 ? -22.586 -7.733 -0.558 1.00 61.62 250 ALA A N 1
ATOM 1953 C CA . ALA A 1 250 ? -21.589 -7.198 -1.475 1.00 61.62 250 ALA A CA 1
ATOM 1954 C C . ALA A 1 250 ? -21.999 -5.802 -1.969 1.00 61.62 250 ALA A C 1
ATOM 1956 O O . ALA A 1 250 ? -23.146 -5.574 -2.355 1.00 61.62 250 ALA A O 1
ATOM 1957 N N . LEU A 1 251 ? -21.041 -4.874 -1.964 1.00 63.28 251 LEU A N 1
ATOM 1958 C CA . LEU A 1 251 ? -21.222 -3.547 -2.534 1.00 63.28 251 LEU A CA 1
ATOM 1959 C C . LEU A 1 251 ? -21.650 -3.669 -3.999 1.00 63.28 251 LEU A C 1
ATOM 1961 O O . LEU A 1 251 ? -20.937 -4.272 -4.803 1.00 63.28 251 LEU A O 1
ATOM 1965 N N . GLU A 1 252 ? -22.788 -3.071 -4.352 1.00 54.97 252 GLU A N 1
ATOM 1966 C CA . GLU A 1 252 ? -23.177 -2.949 -5.755 1.00 54.97 252 GLU A CA 1
ATOM 1967 C C . GLU A 1 252 ? -22.096 -2.172 -6.517 1.00 54.97 252 GLU A C 1
ATOM 1969 O O . GLU A 1 252 ? -21.584 -1.156 -6.024 1.00 54.97 252 GLU A O 1
ATOM 1974 N N . LYS A 1 253 ? -21.743 -2.651 -7.720 1.00 46.72 253 LYS A N 1
ATOM 1975 C CA . LYS A 1 253 ? -20.860 -1.909 -8.626 1.00 46.72 253 LYS A CA 1
ATOM 1976 C C . LYS A 1 253 ? -21.453 -0.505 -8.820 1.00 46.72 253 LYS A C 1
ATOM 1978 O O . LYS A 1 253 ? -22.649 -0.410 -9.103 1.00 46.72 253 LYS A O 1
ATOM 1983 N N . PRO A 1 254 ? -20.664 0.575 -8.672 1.00 45.91 254 PRO A N 1
ATOM 1984 C CA . PRO A 1 254 ? -21.135 1.887 -9.085 1.00 45.91 254 PRO A CA 1
ATOM 1985 C C . PRO A 1 254 ? -21.524 1.809 -10.567 1.00 45.91 254 PRO A C 1
ATOM 1987 O O . PRO A 1 254 ? -20.786 1.222 -11.362 1.00 45.91 254 PRO A O 1
ATOM 1990 N N . ARG A 1 255 ? -22.725 2.303 -10.886 1.00 35.00 255 ARG A N 1
ATOM 1991 C CA . ARG A 1 255 ? -23.224 2.404 -12.263 1.00 35.00 255 ARG A CA 1
ATOM 1992 C C . ARG A 1 255 ? -22.397 3.398 -13.063 1.00 35.00 255 ARG A C 1
ATOM 1994 O O . ARG A 1 255 ? -21.985 4.414 -12.460 1.00 35.00 255 ARG A O 1
#

Foldseek 3Di:
DDPLVVLLVLLVCLCCPLLVFDQLCCFPLNDPQADEEAEAADADPDDFKAWDLDFAQDADPVPGRDPGTHTYIYGYNPDDPPDNSSSLRSVLSRLSSLALAPQQLPNQLLSLLVVCLLQLDLDAADFADLAPVSVLVSSNDHNVSVRDVSVLQCQLQVVDDRGSHHSPRGRNSQLNNQLSNLNSVLRVVVCVVVVHDNNDGDNCRNRPLQCFLSSLVSSLRSSVPRGDPPGDPSVVSNSVNSVVSNVDDRDDDDD

Sequence (255 aa):
MSLLQAQLAAAALFFEQELGLQSPLKMPRYQGQIRRIDVHVLQLARGNGSAGDAAIQYRYRKFGEQEGRALTLTIGAHWEPPNLTPAHELFHAYQYGYTFFKNSWFLEGLARSLENAMEGVSGAETALPKNVSEWQLLVRESYGAHLMWSRLMRLCEPACKPVLKPFAKPCGAPLVKATLEALGEVQATVTKVRGLNPADWPEDEQRNVANVPYMAQGLRSAIARACAAPRSEELQEFERLLVQATEAPALEKPR

Secondary structure (DSSP, 8-state):
--HHHHHHHHHHHIIIIIS-PPPGGGSTTTTTTEEEEEEEEE--SSSSEEEEEEEE--EETTTEE--SEEEEEEEETT--TT--HHHHHHHHHHHHHH-S---HHHHHHHHHHHHHHHTT------PPP-SHHHHHHHTT-SGGGHHHHHHHHHHHSTTPPP--STTPPPTTHHHHHHHHHHHHHHHHHHHHHHT-BTTB--HHHHT-GGGHHHHHHHHHHHHHHHSPSSPPHHHHHHHHHHHHHHHSPPPPPP-

Mean predicted aligned error: 4.5 Å

pLDDT: mean 92.08, std 9.53, range [35.0, 98.81]

Nearest PDB structures (foldseek):
  1gcv-assembly1_A  TM=3.531E-01  e=4.083E+00  Mustelus griseus
  1cg5-assembly1_A  TM=2.567E-01  e=6.512E+00  Hemitrygon akajei
  5wog-assembly1_A  TM=2.570E-01  e=8.440E+00  Homo sapiens
  1ygf-assembly1_C  TM=2.559E-01  e=9.861E+00  Homo sapiens

Solvent-accessible surface area (backbone atoms only — not comparable to full-atom values): 13704 Å² total; per-residue (Å²): 132,54,73,67,58,51,46,43,51,51,38,50,48,33,43,38,68,53,36,62,41,73,57,37,61,71,20,81,83,32,48,92,59,34,84,50,72,47,76,44,75,39,88,58,96,70,74,61,55,45,54,48,85,56,76,44,72,66,80,43,91,90,71,45,83,52,87,65,23,20,32,40,37,38,36,26,61,85,69,57,84,87,65,54,56,64,40,39,31,50,47,47,42,38,51,51,34,43,26,68,72,50,42,36,22,58,49,41,1,44,36,47,30,50,46,38,32,38,67,17,48,87,65,68,64,44,82,70,52,84,43,70,69,51,43,58,53,43,64,69,28,35,62,73,24,12,23,40,47,41,34,51,22,39,61,27,28,72,85,54,73,82,52,69,36,64,63,39,64,54,51,24,27,58,34,56,41,32,30,42,53,29,36,28,57,42,44,56,50,50,29,61,78,70,71,49,54,88,90,58,69,57,70,66,68,24,44,35,60,76,47,49,33,51,47,31,50,12,43,45,53,7,47,70,75,40,37,50,83,86,66,50,70,69,57,54,51,32,50,54,40,29,55,52,46,49,72,48,79,74,66,75,78,83,128

Radius of gyration: 18.28 Å; Cα contacts (8 Å, |Δi|>4): 424; chains: 1; bounding box: 48×38×54 Å

Organism: NCBI:txid2004485